Protein AF-A0A7S1MLH1-F1 (afdb_monomer_lite)

Foldseek 3Di:
DDDPLADQLQDAPCPVHPPQDQDPQQDDLDVQKGWLDDAPAAEEEEFELFAHDDLVLNVVNVLLPRYGYMYRGCDPVLLPDPALLSNLVVSLVVVVVSQQVPFDADPVGTDGGAAEYEAEDLRLSSSFSNLVVCVVVVHAYEYEYECPDCDPVHQAPPPPPPPDDDPPRPHDLQQCPQCAFLLVLLLSSCVSQVNVVVSVVVSVVSSVPSYDDSVVSLVCSCVVGVVSSVDDSVSSSVRSNRRRVSGVSSCVNSNPDDDPDGNPHHYYYDYDPDDDPCSSVVSDDD

Radius of gyration: 19.21 Å; chains: 1; bounding box: 52×43×51 Å

Sequence (286 aa):
PGLIAGISPFYPPGSLGDQVRIPDYLSQASPGVAILRRGSGPHVYLVHGLPGVDVTQAIIAPLLAPCHVCALIYDEDAWRCNSIPQLARLLCERLLQEARQAGTESEDGLVLPQLAITGCSFGCVIAHEMALQLEQAGLDSKLVLFSLDASWPPLAPWSSNSPEVPVGVPDRPKGCEWLGGDVETALLAARASGATEWAQREVERGASQESLDADDVLMRVFWEHARHFGVSFRNFNDFVKKAGRCSDRLRTLVGSYTPKGTFSGRTEFVMTKGAWADVPSLFRSD

InterPro domains:
  IPR029058 Alpha/Beta hydrolase fold [G3DSA:3.40.50.1820] (33-280)
  IPR029058 Alpha/Beta hydrolase fold [SSF53474] (30-228)

Secondary structure (DSSP, 8-state):
----TTB-S---TTSSTTT----TT--EEETTEEEEE--SS-EEEEE-SSSSB-HHHHHHHHHTTTSEEEEE---HHHHH--SHHHHHHHHHHHHHHHHHHHSEEETTEEEPPPEEEEEETHHHHHHHHHHHHHHHTT--EEEEEEE-SS-SSPS--S-TT-S---TTPPPPPTT-TT-SHHHHHHHHHHHHTT-HHHHHHHHHHHHHSS---HHHHHHHHHHHTGGGGT--HHHHHHHHHHHHHHHHHHHHHHHT---SS---S-EEEEE-SSSSTTGGGTT---

Structure (mmCIF, N/CA/C/O backbone):
data_AF-A0A7S1MLH1-F1
#
_entry.id   AF-A0A7S1MLH1-F1
#
loop_
_atom_site.group_PDB
_atom_site.id
_atom_site.type_symbol
_atom_site.label_atom_id
_atom_site.label_alt_id
_atom_site.label_comp_id
_atom_site.label_asym_id
_atom_site.label_entity_id
_atom_site.label_seq_id
_atom_site.pdbx_PDB_ins_code
_atom_site.Cartn_x
_atom_site.Cartn_y
_atom_site.Cartn_z
_atom_site.occupancy
_atom_site.B_iso_or_equiv
_atom_site.auth_seq_id
_atom_site.auth_comp_id
_atom_site.auth_asym_id
_atom_site.auth_atom_id
_atom_site.pdbx_PDB_model_num
ATOM 1 N N . PRO A 1 1 ? -21.779 -1.744 -17.465 1.00 25.42 1 PRO A N 1
ATOM 2 C CA . PRO A 1 1 ? -21.025 -2.797 -16.746 1.00 25.42 1 PRO A CA 1
ATOM 3 C C . PRO A 1 1 ? -19.521 -2.480 -16.784 1.00 25.42 1 PRO A C 1
ATOM 5 O O . PRO A 1 1 ? -18.807 -2.927 -17.675 1.00 25.42 1 PRO A O 1
ATOM 8 N N . GLY A 1 2 ? -19.081 -1.587 -15.893 1.00 25.89 2 GLY A N 1
ATOM 9 C CA . GLY A 1 2 ? -17.678 -1.188 -15.793 1.00 25.89 2 GLY A CA 1
ATOM 10 C C . GLY A 1 2 ? -16.898 -2.232 -15.005 1.00 25.89 2 GLY A C 1
ATOM 11 O O . GLY A 1 2 ? -17.327 -2.605 -13.916 1.00 25.89 2 GLY A O 1
ATOM 12 N N . LEU A 1 3 ? -15.779 -2.709 -15.554 1.00 26.52 3 LEU A N 1
ATOM 13 C CA . LEU A 1 3 ? -14.782 -3.424 -14.762 1.00 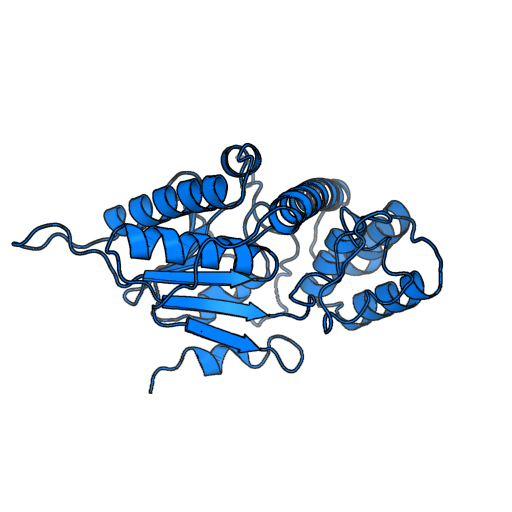26.52 3 LEU A CA 1
ATOM 14 C C . LEU A 1 3 ? -14.421 -2.555 -13.553 1.00 26.52 3 L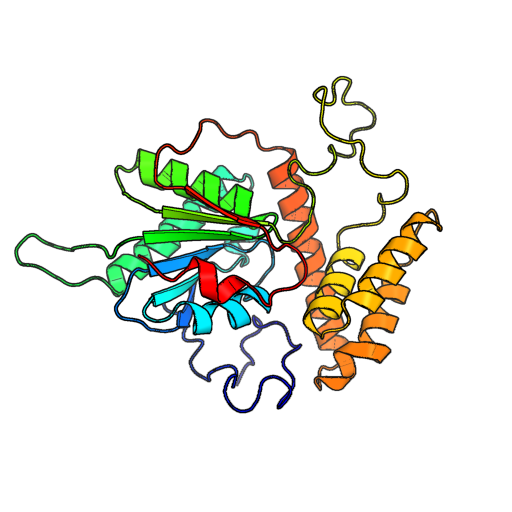EU A C 1
ATOM 16 O O . LEU A 1 3 ? -14.181 -1.356 -13.711 1.00 26.52 3 LEU A O 1
ATOM 20 N N . ILE A 1 4 ? -14.362 -3.157 -12.365 1.00 34.69 4 ILE A N 1
ATOM 21 C CA . ILE A 1 4 ? -13.747 -2.533 -11.193 1.00 34.69 4 ILE A CA 1
ATOM 22 C C . ILE A 1 4 ? -12.285 -2.264 -11.570 1.00 34.69 4 ILE A C 1
ATOM 24 O O . ILE A 1 4 ? -11.442 -3.159 -11.560 1.00 34.69 4 ILE A O 1
ATOM 28 N N . ALA A 1 5 ? -12.002 -1.027 -11.976 1.00 35.41 5 ALA A N 1
ATOM 29 C CA . ALA A 1 5 ? -10.672 -0.528 -12.284 1.00 35.41 5 ALA A CA 1
ATOM 30 C C . ALA A 1 5 ? -9.877 -0.407 -10.975 1.00 35.41 5 ALA A C 1
ATOM 32 O O . ALA A 1 5 ? -9.748 0.677 -10.412 1.00 35.41 5 ALA A O 1
ATOM 33 N N . GLY A 1 6 ? -9.419 -1.533 -10.432 1.00 42.41 6 GLY A N 1
ATOM 34 C CA . GLY A 1 6 ? -8.754 -1.541 -9.127 1.00 42.41 6 GLY A CA 1
ATOM 35 C C . GLY A 1 6 ? -8.055 -2.837 -8.734 1.00 42.41 6 GLY A C 1
ATOM 36 O O . GLY A 1 6 ? -7.505 -2.891 -7.639 1.00 42.41 6 GLY A O 1
ATOM 37 N N . ILE A 1 7 ? -8.054 -3.859 -9.593 1.00 45.38 7 ILE A N 1
ATOM 38 C CA . ILE A 1 7 ? -7.338 -5.115 -9.345 1.00 45.38 7 ILE A CA 1
ATOM 39 C C . ILE A 1 7 ? -6.199 -5.225 -10.347 1.00 45.38 7 ILE A C 1
ATOM 41 O O . ILE A 1 7 ? -6.392 -4.993 -11.543 1.00 45.38 7 ILE A O 1
ATOM 45 N N . SER A 1 8 ? -5.024 -5.590 -9.849 1.00 49.38 8 SER A N 1
ATOM 46 C CA . SER A 1 8 ? -3.878 -5.934 -10.678 1.00 49.38 8 SER A CA 1
ATOM 47 C C . SER A 1 8 ? -4.254 -7.034 -11.690 1.00 49.38 8 SER A C 1
ATOM 49 O O . SER A 1 8 ? -4.805 -8.062 -11.291 1.00 49.38 8 SER A O 1
ATOM 51 N N . PRO A 1 9 ? -4.000 -6.856 -12.998 1.00 47.47 9 PRO A N 1
ATOM 52 C CA . PRO A 1 9 ? -4.555 -7.724 -14.035 1.00 47.47 9 PRO A CA 1
ATOM 53 C C . PRO A 1 9 ? -3.834 -9.086 -14.181 1.00 47.47 9 PRO A C 1
ATOM 55 O O . PRO A 1 9 ? -4.159 -9.852 -15.082 1.00 47.47 9 PRO A O 1
ATOM 58 N N . PHE A 1 10 ? -2.871 -9.419 -13.312 1.00 45.97 10 PHE A N 1
ATOM 59 C CA . PHE A 1 10 ? -1.972 -10.582 -13.453 1.00 45.97 10 PHE A CA 1
ATOM 60 C C . PHE A 1 10 ? -2.452 -11.872 -12.774 1.00 45.97 10 PHE A C 1
ATOM 62 O O . PHE A 1 10 ? -1.632 -12.650 -12.295 1.00 45.97 10 PHE A O 1
ATOM 69 N N . TYR A 1 11 ? -3.757 -12.140 -12.721 1.00 48.56 11 TYR A N 1
ATOM 70 C CA . TYR A 1 11 ? -4.239 -13.437 -12.232 1.00 48.56 11 TYR A CA 1
ATOM 71 C C . TYR A 1 11 ? -4.474 -14.407 -13.393 1.00 48.56 11 TYR A C 1
ATOM 73 O O . TYR A 1 11 ? -5.361 -14.166 -14.214 1.00 48.56 11 TYR A O 1
ATOM 81 N N . PRO A 1 12 ? -3.713 -15.513 -13.483 1.00 39.59 12 PRO A N 1
ATOM 82 C CA . PRO A 1 12 ? -3.950 -16.525 -14.488 1.00 39.59 12 PRO A CA 1
ATOM 83 C C . PRO A 1 12 ? -5.051 -17.454 -13.966 1.00 39.59 12 PRO A C 1
ATOM 85 O O . PRO A 1 12 ? -5.039 -17.837 -12.791 1.00 39.59 12 PRO A O 1
ATOM 88 N N . PRO A 1 13 ? -5.981 -17.902 -14.813 1.00 35.78 13 PRO A N 1
ATOM 89 C CA . PRO A 1 13 ? -6.783 -19.063 -14.479 1.00 35.78 13 PRO A CA 1
ATOM 90 C C . PRO A 1 13 ? -5.865 -20.303 -14.485 1.00 35.78 13 PRO A C 1
ATOM 92 O O . PRO A 1 13 ? -5.560 -20.832 -15.549 1.00 35.78 13 PRO A O 1
ATOM 95 N N . GLY A 1 14 ? -5.396 -20.757 -13.312 1.00 34.22 14 GLY A N 1
ATOM 96 C CA . GLY A 1 14 ? -4.956 -22.153 -13.138 1.00 34.22 14 GLY A CA 1
ATOM 97 C C . GLY A 1 14 ? -3.595 -22.474 -12.496 1.00 34.22 14 GLY A C 1
ATOM 98 O O . GLY A 1 14 ? -3.292 -23.659 -12.404 1.00 34.22 14 GLY A O 1
ATOM 99 N N . SER A 1 15 ? -2.767 -21.524 -12.033 1.00 35.62 15 SER A N 1
ATOM 100 C CA . SER A 1 15 ? -1.427 -21.860 -11.475 1.00 35.62 15 SER A CA 1
ATOM 101 C C . SER A 1 15 ? -1.338 -21.974 -9.941 1.00 35.62 15 SER A C 1
ATOM 103 O O . SER A 1 15 ? -0.333 -22.450 -9.420 1.00 35.62 15 SER A O 1
ATOM 105 N N . LEU A 1 16 ? -2.403 -21.630 -9.215 1.00 36.78 16 LEU A N 1
ATOM 106 C CA . LEU A 1 16 ? -2.633 -21.983 -7.808 1.00 36.78 16 LEU A CA 1
ATOM 107 C C . LEU A 1 16 ? -3.915 -22.818 -7.795 1.00 36.78 16 LEU A C 1
ATOM 109 O O . LEU A 1 16 ? -5.003 -22.257 -7.910 1.00 36.78 16 LEU A O 1
ATOM 113 N N . GLY A 1 17 ? -3.768 -24.148 -7.800 1.00 33.50 17 GLY A N 1
ATOM 114 C CA . GLY A 1 17 ? -4.815 -25.107 -8.175 1.00 33.50 17 GLY A CA 1
ATOM 115 C C . GLY A 1 17 ? -6.209 -24.744 -7.668 1.00 33.50 17 GLY A C 1
ATOM 116 O O . GLY A 1 17 ? -6.396 -24.686 -6.463 1.00 33.50 17 GLY A O 1
ATOM 117 N N . ASP A 1 18 ? -7.141 -24.477 -8.589 1.00 36.28 18 ASP A N 1
ATOM 118 C CA . ASP A 1 18 ? -8.602 -24.305 -8.445 1.00 36.28 18 ASP A CA 1
ATOM 119 C C . ASP A 1 18 ? -9.180 -23.499 -7.252 1.00 36.28 18 ASP A C 1
ATOM 121 O O . ASP A 1 18 ? -10.397 -23.330 -7.171 1.00 36.28 18 ASP A O 1
ATOM 125 N N . GLN A 1 19 ? -8.366 -22.941 -6.351 1.00 37.44 19 GLN A N 1
ATOM 126 C CA . GLN A 1 19 ? -8.810 -22.358 -5.080 1.00 37.44 19 GLN A CA 1
ATOM 127 C C . GLN A 1 19 ? -8.720 -20.834 -5.021 1.00 37.44 19 GLN A C 1
ATOM 129 O O . GLN A 1 19 ? -9.379 -20.233 -4.175 1.00 37.44 19 GLN A O 1
ATOM 134 N N . VAL A 1 20 ? -7.985 -20.183 -5.927 1.00 39.66 20 VAL A N 1
ATOM 135 C CA . VAL A 1 20 ? -7.942 -18.714 -5.995 1.00 39.66 20 VAL A CA 1
ATOM 136 C C . VAL A 1 20 ? -8.663 -18.241 -7.251 1.00 39.66 20 VAL A C 1
ATOM 138 O O . VAL A 1 20 ? -8.075 -17.679 -8.172 1.00 39.66 20 VAL A O 1
ATOM 141 N N . ARG A 1 21 ? -9.982 -18.460 -7.308 1.00 40.88 21 ARG A N 1
ATOM 142 C CA . ARG A 1 21 ? -10.813 -17.532 -8.084 1.00 40.88 21 ARG A CA 1
ATOM 143 C C . ARG A 1 21 ? -10.655 -16.179 -7.404 1.00 40.88 21 ARG A C 1
ATOM 145 O O . ARG A 1 21 ? -10.910 -16.118 -6.203 1.00 40.88 21 ARG A O 1
ATOM 152 N N . ILE A 1 22 ? -10.249 -15.125 -8.130 1.00 42.12 22 ILE A N 1
ATOM 153 C CA . ILE A 1 22 ? -10.484 -13.759 -7.641 1.00 42.12 22 ILE A CA 1
ATOM 154 C C . ILE A 1 22 ? -11.978 -13.724 -7.348 1.00 42.12 22 ILE A C 1
ATOM 156 O O . ILE A 1 22 ? -12.771 -13.912 -8.274 1.00 42.12 22 ILE A O 1
ATOM 160 N N . PRO A 1 23 ? -12.377 -13.608 -6.085 1.00 42.66 23 PRO A N 1
ATOM 161 C CA . PRO A 1 23 ? -13.761 -13.835 -5.771 1.00 42.66 23 PRO A CA 1
ATOM 162 C C . PRO A 1 23 ? -14.595 -12.693 -6.342 1.00 42.66 23 PRO A C 1
ATOM 164 O O . PRO A 1 23 ? -14.210 -11.530 -6.217 1.00 42.66 23 PRO A O 1
ATOM 167 N N . ASP A 1 24 ? -15.773 -13.004 -6.887 1.00 40.75 24 ASP A N 1
ATOM 168 C CA . ASP A 1 24 ? -16.768 -12.017 -7.347 1.00 40.75 24 ASP A CA 1
ATOM 169 C C . ASP A 1 24 ? -17.221 -11.041 -6.232 1.00 40.75 24 ASP A C 1
ATOM 171 O O . ASP A 1 24 ? -18.046 -10.158 -6.454 1.00 40.75 24 ASP A O 1
ATOM 175 N N . TYR A 1 25 ? -16.686 -11.185 -5.014 1.00 44.53 25 TYR A N 1
ATOM 176 C CA . TYR A 1 25 ? -17.040 -10.435 -3.823 1.00 44.53 25 TYR A CA 1
ATOM 177 C C . TYR A 1 25 ? -16.130 -9.249 -3.495 1.00 44.53 25 TYR A C 1
ATOM 179 O O . TYR A 1 25 ? -16.165 -8.838 -2.339 1.00 44.53 25 TYR A O 1
ATOM 187 N N . LEU A 1 26 ? -15.379 -8.633 -4.427 1.00 50.38 26 LEU A N 1
ATOM 188 C CA . LEU A 1 26 ? -14.849 -7.275 -4.173 1.00 50.38 26 LEU A CA 1
ATOM 189 C C . LEU A 1 26 ? -16.007 -6.263 -4.035 1.00 50.38 26 LEU A C 1
ATOM 191 O O . LEU A 1 26 ? -16.234 -5.390 -4.868 1.00 50.38 26 LEU A O 1
ATOM 195 N N . SER A 1 27 ? -16.767 -6.407 -2.959 1.00 55.00 27 SER A N 1
ATOM 196 C CA . SER A 1 27 ? -17.758 -5.500 -2.453 1.00 55.00 27 SER A CA 1
ATOM 197 C C . SER A 1 27 ? -16.981 -4.422 -1.725 1.00 55.00 27 SER A C 1
ATOM 199 O O . SER A 1 27 ? -16.268 -4.710 -0.757 1.00 55.00 27 SER A O 1
ATOM 201 N N . GLN A 1 28 ? -17.108 -3.188 -2.193 1.00 58.62 28 GLN A N 1
ATOM 202 C CA . GLN A 1 28 ? -16.708 -2.043 -1.393 1.00 58.62 28 GLN A CA 1
ATOM 203 C C . GLN A 1 28 ? -17.588 -2.022 -0.141 1.00 58.62 28 GLN A C 1
ATOM 205 O O . GLN A 1 28 ? -18.814 -1.998 -0.253 1.00 58.62 28 GLN A O 1
ATOM 210 N N . ALA A 1 29 ? -16.966 -2.086 1.035 1.00 64.94 29 ALA A N 1
ATOM 211 C CA . ALA A 1 29 ? -17.671 -1.894 2.303 1.00 64.94 29 ALA A CA 1
ATOM 212 C C . ALA A 1 29 ? -17.943 -0.403 2.527 1.00 64.94 29 ALA A C 1
ATOM 214 O O . ALA A 1 29 ? -19.058 0.015 2.830 1.00 64.94 29 ALA A O 1
ATOM 215 N N . SER A 1 30 ? -16.906 0.397 2.285 1.00 82.12 30 SER A N 1
ATOM 216 C CA . SER A 1 30 ? -16.880 1.847 2.409 1.00 82.12 30 SER A CA 1
ATOM 217 C C . SER A 1 30 ? -15.927 2.441 1.359 1.00 82.12 30 SER A C 1
ATOM 219 O O . SER A 1 30 ? -15.089 1.720 0.798 1.00 82.12 30 SER A O 1
ATOM 221 N N . PRO A 1 31 ? -16.044 3.744 1.039 1.00 88.50 31 PRO A N 1
ATOM 222 C CA . PRO A 1 31 ? -15.111 4.413 0.138 1.00 88.50 31 PRO A CA 1
ATOM 223 C C . PRO A 1 31 ? -13.656 4.206 0.579 1.00 88.50 31 PRO A C 1
ATOM 225 O O . PRO A 1 31 ? -13.288 4.503 1.714 1.00 88.50 31 PRO A O 1
ATOM 228 N N . GLY A 1 32 ? -12.829 3.682 -0.325 1.00 91.94 32 GLY A N 1
ATOM 229 C CA . GLY A 1 32 ? -11.414 3.429 -0.059 1.00 91.94 32 GLY A CA 1
ATOM 230 C C . GLY A 1 32 ? -11.105 2.152 0.735 1.00 91.94 32 GLY A C 1
ATOM 231 O O . GLY A 1 32 ? -9.955 1.981 1.136 1.00 91.94 32 GLY A O 1
ATOM 232 N N . VAL A 1 33 ? -12.075 1.251 0.947 1.00 93.81 33 VAL A N 1
ATOM 233 C CA . VAL A 1 33 ? -11.854 -0.062 1.585 1.00 93.81 33 VAL A CA 1
ATOM 234 C C . VAL A 1 33 ? -12.397 -1.196 0.716 1.00 93.81 33 VAL A C 1
ATOM 236 O O . VAL A 1 33 ? -13.562 -1.193 0.313 1.00 93.81 33 VAL A O 1
ATOM 239 N N . ALA A 1 34 ? -11.558 -2.197 0.453 1.00 92.38 34 ALA A N 1
ATOM 240 C CA . ALA A 1 34 ? -11.949 -3.424 -0.237 1.00 92.38 34 ALA A CA 1
ATOM 241 C C . ALA A 1 34 ? -11.903 -4.619 0.720 1.00 92.38 34 ALA A C 1
ATOM 243 O O . ALA A 1 34 ? -10.850 -4.913 1.282 1.00 92.38 34 ALA A O 1
ATOM 244 N N . ILE A 1 35 ? -13.016 -5.342 0.872 1.00 93.06 35 ILE A N 1
ATOM 245 C CA . ILE A 1 35 ? -13.031 -6.596 1.637 1.00 93.06 35 ILE A CA 1
ATOM 246 C C . ILE A 1 35 ? -12.438 -7.706 0.766 1.00 93.06 35 ILE A C 1
ATOM 248 O O . ILE A 1 35 ? -12.983 -8.042 -0.284 1.00 93.06 35 ILE A O 1
ATOM 252 N N . LEU A 1 36 ? -11.338 -8.300 1.227 1.00 91.94 36 LEU A N 1
ATOM 253 C CA . LEU A 1 36 ? -10.651 -9.409 0.557 1.00 91.94 36 LEU A CA 1
ATOM 254 C C . LEU A 1 36 ? -11.047 -10.774 1.123 1.00 91.94 36 LEU A C 1
ATOM 256 O O . LEU A 1 36 ? -10.965 -11.793 0.433 1.00 91.94 36 LEU A O 1
ATOM 260 N N . ARG A 1 37 ? -11.475 -10.811 2.386 1.00 93.00 37 ARG A N 1
ATOM 261 C CA . ARG A 1 37 ? -11.974 -12.019 3.041 1.00 93.00 37 ARG A CA 1
ATOM 262 C C . ARG A 1 37 ? -12.895 -11.639 4.190 1.00 93.00 37 ARG A C 1
ATOM 264 O O . ARG A 1 37 ? -12.495 -10.905 5.085 1.00 93.00 37 ARG A O 1
ATOM 271 N N . ARG A 1 38 ? -14.101 -12.204 4.215 1.00 93.62 38 ARG A N 1
ATOM 272 C CA . ARG A 1 38 ? -14.958 -12.142 5.405 1.00 93.62 38 ARG A CA 1
ATOM 273 C C . ARG A 1 38 ? -14.542 -13.236 6.381 1.00 93.62 38 ARG A C 1
ATOM 275 O O . ARG A 1 38 ? -14.349 -14.386 5.989 1.00 93.62 38 ARG A O 1
ATOM 282 N N . GLY A 1 39 ? -14.406 -12.869 7.645 1.00 93.56 39 GLY A N 1
ATOM 283 C CA . GLY A 1 39 ? -14.010 -13.765 8.721 1.00 93.56 39 GLY A CA 1
ATOM 284 C C . GLY A 1 39 ? -14.640 -13.351 10.042 1.00 93.56 39 GLY A C 1
ATOM 285 O O . GLY A 1 39 ? -15.172 -12.250 10.146 1.00 93.56 39 GLY A O 1
ATOM 286 N N . SER A 1 40 ? -14.593 -14.249 11.023 1.00 93.38 40 SER A N 1
ATOM 287 C CA . SER A 1 40 ? -15.086 -14.020 12.388 1.00 93.38 40 SER A CA 1
ATOM 288 C C . SER A 1 40 ? -13.964 -13.715 13.386 1.00 93.38 40 SER A C 1
ATOM 290 O O . SER A 1 40 ? -14.233 -13.536 14.569 1.00 93.38 40 SER A O 1
ATOM 292 N N . GLY A 1 41 ? -12.706 -13.751 12.936 1.00 93.88 41 GLY A N 1
ATOM 293 C CA . GLY A 1 41 ? -11.540 -13.425 13.753 1.00 93.88 41 GLY A CA 1
ATOM 294 C C . GLY A 1 41 ? -11.232 -11.922 13.795 1.00 93.88 41 GLY A C 1
ATOM 295 O O . GLY A 1 41 ? -12.070 -11.106 13.410 1.00 93.88 41 GLY A O 1
ATOM 296 N N . PRO A 1 42 ? -10.007 -11.553 14.210 1.00 95.31 42 PRO A N 1
ATOM 297 C CA . PRO A 1 42 ? -9.530 -10.172 14.179 1.00 95.31 42 PRO A CA 1
ATOM 298 C C . PRO A 1 42 ? -9.668 -9.523 12.798 1.00 95.31 42 PRO A C 1
ATOM 300 O O . PRO A 1 42 ? -9.633 -10.204 11.767 1.00 95.31 42 PRO A O 1
ATOM 303 N N . HIS A 1 43 ? -9.781 -8.198 12.783 1.00 96.69 43 HIS A N 1
ATOM 304 C CA . HIS A 1 43 ? -9.818 -7.400 11.564 1.00 96.69 43 HIS A CA 1
ATOM 305 C C . HIS A 1 43 ? -8.402 -7.000 11.155 1.00 96.69 43 HIS A C 1
ATOM 307 O O . HIS A 1 43 ? -7.722 -6.264 11.868 1.00 96.69 43 HIS A O 1
ATOM 313 N N . VAL A 1 44 ? -7.967 -7.474 9.992 1.00 96.75 44 VAL A N 1
ATOM 314 C CA . VAL A 1 44 ? -6.652 -7.215 9.414 1.00 96.75 44 VAL A CA 1
ATOM 315 C C . VAL A 1 44 ? -6.793 -6.234 8.257 1.00 96.75 44 VAL A C 1
ATOM 317 O O . VAL A 1 44 ? -7.432 -6.535 7.250 1.00 96.75 44 VAL A O 1
ATOM 320 N N . TYR A 1 45 ? -6.149 -5.078 8.380 1.00 96.75 45 TYR A N 1
ATOM 321 C CA . TYR A 1 45 ? -6.147 -4.027 7.369 1.00 96.75 45 TYR A CA 1
ATOM 322 C C . TYR A 1 45 ? -4.794 -3.975 6.677 1.00 96.75 45 TYR A C 1
ATOM 324 O O . TYR A 1 45 ? -3.782 -3.602 7.270 1.00 96.75 45 TYR A O 1
ATOM 332 N N . LEU A 1 46 ? -4.782 -4.354 5.405 1.00 94.88 46 LEU A N 1
ATOM 333 C CA . LEU A 1 46 ? -3.612 -4.345 4.549 1.00 94.88 46 LEU A CA 1
ATOM 334 C C . LEU A 1 46 ? -3.437 -2.945 3.952 1.00 94.88 46 LEU A C 1
ATOM 336 O O . LEU A 1 46 ? -4.232 -2.494 3.125 1.00 94.88 46 LEU A O 1
ATOM 340 N N . VAL A 1 47 ? -2.370 -2.276 4.363 1.00 93.62 47 VAL A N 1
ATOM 341 C CA . VAL A 1 47 ? -1.924 -0.977 3.873 1.00 93.62 47 VAL A CA 1
ATOM 342 C C . VAL A 1 47 ? -0.865 -1.211 2.813 1.00 93.62 47 VAL A C 1
ATOM 344 O O . VAL A 1 47 ? 0.208 -1.764 3.080 1.00 93.62 47 VAL A O 1
ATOM 347 N N . HIS A 1 48 ? -1.166 -0.770 1.601 1.00 84.44 48 HIS A N 1
ATOM 348 C CA . HIS A 1 48 ? -0.231 -0.836 0.496 1.00 84.44 48 HIS A CA 1
ATOM 349 C C . HIS A 1 48 ? 0.044 0.553 -0.077 1.00 84.44 48 HIS A C 1
ATOM 351 O O . HIS A 1 48 ? -0.740 1.485 0.096 1.00 84.44 48 HIS A O 1
ATOM 357 N N . GLY A 1 49 ? 1.199 0.687 -0.728 1.00 72.56 49 GLY A N 1
ATOM 358 C CA . GLY A 1 49 ? 1.651 1.934 -1.334 1.00 72.56 49 GLY A CA 1
ATOM 359 C C .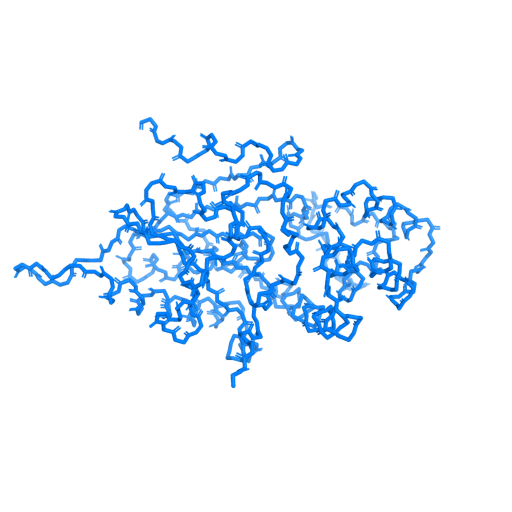 GLY A 1 49 ? 1.293 2.099 -2.818 1.00 72.56 49 GLY A C 1
ATOM 360 O O . GLY A 1 49 ? 1.786 3.003 -3.480 1.00 72.56 49 GLY A O 1
ATOM 361 N N . LEU A 1 50 ? 0.476 1.221 -3.387 1.00 78.38 50 LEU A N 1
ATOM 362 C CA . LEU A 1 50 ? 0.092 1.281 -4.799 1.00 78.38 50 LEU A CA 1
ATOM 363 C C . LEU A 1 50 ? -1.431 1.377 -4.923 1.00 78.38 50 LEU A C 1
ATOM 365 O O . LEU A 1 50 ? -2.155 0.993 -4.001 1.00 78.38 50 LEU A O 1
ATOM 369 N N . PRO A 1 51 ? -1.936 1.921 -6.042 1.00 74.44 51 PRO A N 1
ATOM 370 C CA . PRO A 1 51 ? -3.362 2.068 -6.261 1.00 74.44 51 PRO A CA 1
ATOM 371 C C . PRO A 1 51 ? -4.028 0.701 -6.408 1.00 74.44 51 PRO A C 1
ATOM 373 O O . PRO A 1 51 ? -3.560 -0.155 -7.158 1.00 74.44 51 PRO A O 1
ATOM 376 N N . GLY A 1 52 ? -5.183 0.548 -5.763 1.00 77.62 52 GLY A N 1
ATOM 377 C CA . GLY A 1 52 ? -5.977 -0.677 -5.826 1.00 77.62 52 GLY A CA 1
ATOM 378 C C . GLY A 1 52 ? -5.504 -1.767 -4.864 1.00 77.62 52 GLY A C 1
ATOM 379 O O . GLY A 1 52 ? -4.914 -1.478 -3.825 1.00 77.62 52 GLY A O 1
ATOM 380 N N . VAL A 1 53 ? -5.831 -3.014 -5.206 1.00 74.44 53 VAL A N 1
ATOM 381 C CA . VAL A 1 53 ? -5.415 -4.212 -4.467 1.00 74.44 53 VAL A CA 1
ATOM 382 C C . VAL A 1 53 ? -4.201 -4.831 -5.158 1.00 74.44 53 VAL A C 1
ATOM 384 O O . VAL A 1 53 ? -4.258 -5.185 -6.341 1.00 74.44 53 VAL A O 1
ATOM 387 N N . ASP A 1 54 ? -3.112 -4.970 -4.407 1.00 77.19 54 ASP A N 1
ATOM 388 C CA . ASP A 1 54 ? -1.882 -5.639 -4.842 1.00 77.19 54 ASP A CA 1
ATOM 389 C C . ASP A 1 54 ? -2.070 -7.171 -4.866 1.00 77.19 54 ASP A C 1
ATOM 391 O O . ASP A 1 54 ? -2.806 -7.750 -4.064 1.00 77.19 54 ASP A O 1
ATOM 395 N N . VAL A 1 55 ? -1.371 -7.842 -5.782 1.00 68.56 55 VAL A N 1
ATOM 396 C CA . VAL A 1 55 ? -1.265 -9.305 -5.863 1.00 68.56 55 VAL A CA 1
ATOM 397 C C . VAL A 1 55 ? -0.840 -9.904 -4.525 1.00 68.56 55 VAL A C 1
ATOM 399 O O . VAL A 1 55 ? -1.440 -10.886 -4.092 1.00 68.56 55 VAL A O 1
ATOM 402 N N . THR A 1 56 ? 0.104 -9.272 -3.828 1.00 73.88 56 THR A N 1
ATOM 403 C CA . THR A 1 56 ? 0.486 -9.630 -2.455 1.00 73.88 56 THR A CA 1
ATOM 404 C C . THR A 1 56 ? -0.726 -9.753 -1.537 1.00 73.88 56 THR A C 1
ATOM 406 O O . THR A 1 56 ? -0.897 -10.750 -0.841 1.00 73.88 56 THR A O 1
ATOM 409 N N . GLN A 1 57 ? -1.592 -8.740 -1.537 1.00 82.56 57 GLN A N 1
ATOM 410 C CA . GLN A 1 57 ? -2.747 -8.683 -0.649 1.00 82.56 57 GLN A CA 1
ATOM 411 C C . GLN A 1 57 ? -3.762 -9.768 -1.005 1.00 82.56 57 GLN A C 1
ATOM 413 O O . GLN A 1 57 ? -4.312 -10.416 -0.116 1.00 82.56 57 GLN A O 1
ATOM 418 N N . ALA A 1 58 ? -3.967 -10.004 -2.301 1.00 78.50 58 ALA A N 1
ATOM 419 C CA . ALA A 1 58 ? -4.844 -11.060 -2.789 1.00 78.50 58 ALA A CA 1
ATOM 420 C C . ALA A 1 58 ? -4.325 -12.473 -2.446 1.00 78.50 58 ALA A C 1
ATOM 422 O O . ALA A 1 58 ? -5.133 -13.352 -2.160 1.00 78.50 58 ALA A O 1
ATOM 423 N N . ILE A 1 59 ? -3.002 -12.681 -2.407 1.00 78.38 59 ILE A N 1
ATOM 424 C CA . ILE A 1 59 ? -2.383 -13.951 -1.986 1.00 78.38 59 ILE A CA 1
ATOM 425 C C . ILE A 1 59 ? -2.459 -14.132 -0.467 1.00 78.38 59 ILE A C 1
ATOM 427 O O . ILE A 1 59 ? -2.775 -15.220 0.011 1.00 78.38 59 ILE A O 1
ATOM 431 N N . ILE A 1 60 ? -2.167 -13.082 0.306 1.00 82.56 60 ILE A N 1
ATOM 432 C CA . ILE A 1 60 ? -2.135 -13.159 1.771 1.00 82.56 60 ILE A CA 1
ATOM 433 C C . ILE A 1 60 ? -3.544 -13.332 2.344 1.00 82.56 60 ILE A C 1
ATOM 435 O O . ILE A 1 60 ? -3.725 -14.106 3.281 1.00 82.56 60 ILE A O 1
ATOM 439 N N . ALA A 1 61 ? -4.551 -12.635 1.811 1.00 89.12 61 ALA A N 1
ATOM 440 C CA . ALA A 1 61 ? -5.869 -12.578 2.441 1.00 89.12 61 ALA A CA 1
ATOM 441 C C . ALA A 1 61 ? -6.513 -13.958 2.715 1.00 89.12 61 ALA A C 1
ATOM 443 O O . ALA A 1 61 ? -6.993 -14.155 3.835 1.00 89.12 61 ALA A O 1
ATOM 444 N N . PRO A 1 62 ? -6.495 -14.944 1.792 1.00 86.12 62 PRO A N 1
ATOM 445 C CA . PRO A 1 62 ? -6.984 -16.298 2.067 1.00 86.12 62 PRO A CA 1
ATOM 446 C C . PRO A 1 62 ? -6.217 -17.036 3.174 1.00 86.12 62 PRO A C 1
ATOM 448 O O . PRO A 1 62 ? -6.816 -17.823 3.908 1.00 86.12 62 PRO A O 1
ATOM 451 N N . LEU A 1 63 ? -4.913 -16.772 3.315 1.00 85.50 63 LEU A N 1
ATOM 452 C CA . LEU A 1 63 ? -4.025 -17.437 4.277 1.00 85.50 63 LEU A CA 1
ATOM 453 C C . LEU A 1 63 ? -4.249 -16.967 5.719 1.00 85.50 63 LEU A C 1
ATOM 455 O O . LEU A 1 63 ? -3.851 -17.653 6.655 1.00 85.50 63 LEU A O 1
ATOM 459 N N . LEU A 1 64 ? -4.915 -15.827 5.900 1.00 88.81 64 LEU A N 1
ATOM 460 C CA . LEU A 1 64 ? -5.207 -15.237 7.205 1.00 88.81 64 LEU A CA 1
ATOM 461 C C . LEU A 1 64 ? -6.498 -15.772 7.841 1.00 88.81 64 LEU A C 1
ATOM 463 O O . LEU A 1 64 ? -7.063 -15.126 8.716 1.00 88.81 64 LEU A O 1
ATOM 467 N N . ALA A 1 65 ? -7.024 -16.923 7.418 1.00 90.00 65 ALA A N 1
ATOM 468 C CA . ALA A 1 65 ? -8.178 -17.516 8.088 1.00 90.00 65 ALA A CA 1
ATOM 469 C C . ALA A 1 65 ? -7.883 -17.774 9.586 1.00 90.00 65 ALA A C 1
ATOM 471 O O . ALA A 1 65 ? -6.833 -18.333 9.891 1.00 90.00 65 ALA A O 1
ATOM 472 N N . PRO A 1 66 ? -8.792 -17.415 10.522 1.00 94.88 66 PRO A N 1
ATOM 473 C CA . PRO A 1 66 ? -10.184 -17.001 10.319 1.00 94.88 66 PRO A CA 1
ATOM 474 C C . PRO A 1 66 ? -10.439 -15.477 10.253 1.00 94.88 66 PRO A C 1
ATOM 476 O O . PRO A 1 66 ? -11.605 -15.082 10.282 1.00 94.88 66 PRO A O 1
ATOM 479 N N . CYS A 1 67 ? -9.421 -14.625 10.123 1.00 96.12 67 CYS A N 1
ATOM 480 C CA . CYS A 1 67 ? -9.514 -13.157 10.189 1.00 96.12 67 CYS A CA 1
ATOM 481 C C . CYS A 1 67 ? -10.423 -12.507 9.133 1.00 96.12 67 CYS A C 1
ATOM 483 O O . CYS A 1 67 ? -10.514 -12.962 7.990 1.00 96.12 67 CYS A O 1
ATOM 485 N N . HIS A 1 68 ? -11.047 -11.389 9.493 1.00 95.25 68 HIS A N 1
ATOM 486 C CA . HIS A 1 68 ? -11.637 -10.476 8.519 1.00 95.25 68 HIS A CA 1
ATOM 487 C C . HIS A 1 68 ? -10.509 -9.673 7.861 1.00 95.25 68 HIS A C 1
ATOM 489 O O . HIS A 1 68 ? -9.699 -9.091 8.573 1.00 95.25 68 HIS A O 1
ATOM 495 N N . VAL A 1 69 ? -10.404 -9.656 6.531 1.00 95.56 69 VAL A N 1
ATOM 496 C CA . VAL A 1 69 ? -9.272 -9.026 5.831 1.00 95.56 69 VAL A CA 1
ATOM 497 C C . VAL A 1 69 ? -9.760 -7.964 4.860 1.00 95.56 69 VAL A C 1
ATOM 499 O O . VAL A 1 69 ? -10.504 -8.261 3.920 1.00 95.56 69 VAL A O 1
ATOM 502 N N . CYS A 1 70 ? -9.263 -6.747 5.054 1.00 95.44 70 CYS A N 1
ATOM 503 C CA . CYS A 1 70 ? -9.559 -5.565 4.259 1.00 95.44 70 CYS A CA 1
ATOM 504 C C . CYS A 1 70 ? -8.272 -5.003 3.647 1.00 95.44 70 CYS A C 1
ATOM 506 O O . CYS A 1 70 ? -7.229 -4.993 4.292 1.00 95.44 70 CYS A O 1
ATOM 508 N N . ALA A 1 71 ? -8.335 -4.488 2.423 1.00 94.31 71 ALA A N 1
ATOM 509 C CA . ALA A 1 71 ? -7.302 -3.631 1.852 1.00 94.31 71 ALA A CA 1
ATOM 510 C C . ALA A 1 71 ? -7.737 -2.167 1.937 1.00 94.31 71 ALA A C 1
ATOM 512 O O . ALA A 1 71 ? -8.855 -1.821 1.545 1.00 94.31 71 ALA A O 1
ATOM 513 N N . LEU A 1 72 ? -6.838 -1.311 2.422 1.00 95.12 72 LEU A N 1
ATOM 514 C CA . LEU A 1 72 ? -7.015 0.137 2.401 1.00 95.12 72 LEU A CA 1
ATOM 515 C C . LEU A 1 72 ? -6.464 0.681 1.083 1.00 95.12 72 LEU A C 1
ATOM 517 O O . LEU A 1 72 ? -5.274 0.558 0.794 1.00 95.12 72 LEU A O 1
ATOM 521 N N . ILE A 1 73 ? -7.353 1.242 0.266 1.00 92.19 73 ILE A N 1
ATOM 522 C CA . ILE A 1 73 ? -7.073 1.591 -1.125 1.00 92.19 73 ILE A CA 1
ATOM 523 C C . ILE A 1 73 ? -6.440 2.978 -1.220 1.00 92.19 73 ILE A C 1
ATOM 525 O O . ILE A 1 73 ? -6.982 3.964 -0.713 1.00 92.19 73 ILE A O 1
ATOM 529 N N . TYR A 1 74 ? -5.328 3.060 -1.952 1.00 90.69 74 TYR A N 1
ATOM 530 C CA . TYR A 1 74 ? -4.714 4.322 -2.355 1.00 90.69 74 TYR A CA 1
ATOM 531 C C . TYR A 1 74 ? -5.440 4.903 -3.583 1.00 90.69 74 TYR A C 1
ATOM 533 O O . TYR A 1 74 ? -5.068 4.664 -4.734 1.00 90.69 74 TYR A O 1
ATOM 541 N N . ASP A 1 75 ? -6.548 5.595 -3.330 1.00 91.06 75 ASP A N 1
ATOM 542 C CA . ASP A 1 75 ? -7.400 6.247 -4.330 1.00 91.06 75 ASP A CA 1
ATOM 543 C C . ASP A 1 75 ? -7.085 7.749 -4.492 1.00 91.06 75 ASP A C 1
ATOM 545 O O . ASP A 1 75 ? -6.063 8.242 -4.019 1.00 91.06 75 ASP A O 1
ATOM 549 N N . GLU A 1 76 ? -7.945 8.489 -5.197 1.00 91.00 76 GLU A N 1
ATOM 550 C CA . GLU A 1 76 ? -7.739 9.918 -5.481 1.00 91.00 76 GLU A CA 1
ATOM 551 C C . GLU A 1 76 ? -7.705 10.793 -4.218 1.00 91.00 76 GLU A C 1
ATOM 553 O O . GLU A 1 76 ? -6.993 11.796 -4.183 1.00 91.00 76 GLU A O 1
ATOM 558 N N . ASP A 1 77 ? -8.436 10.427 -3.163 1.00 94.44 77 ASP A N 1
ATOM 559 C CA . ASP A 1 77 ? -8.393 11.174 -1.903 1.00 94.44 77 ASP A CA 1
ATOM 560 C C . ASP A 1 77 ? -7.083 10.907 -1.158 1.00 94.44 77 ASP A C 1
ATOM 562 O O . ASP A 1 77 ? -6.448 11.847 -0.677 1.00 94.44 77 ASP A O 1
ATOM 566 N N . ALA A 1 78 ? -6.619 9.653 -1.147 1.00 94.06 78 ALA A N 1
ATOM 567 C CA . ALA A 1 78 ? -5.303 9.300 -0.619 1.00 94.06 78 ALA A CA 1
ATOM 568 C C . ALA A 1 78 ? -4.162 9.977 -1.402 1.00 94.06 78 ALA A C 1
ATOM 570 O O . ALA A 1 78 ? -3.184 10.438 -0.809 1.00 94.06 78 ALA A O 1
ATOM 571 N N . TRP A 1 79 ? -4.306 10.106 -2.724 1.00 92.75 79 TRP A N 1
ATOM 572 C CA . TRP A 1 79 ? -3.364 10.822 -3.589 1.00 92.75 79 TRP A CA 1
ATOM 573 C C . TRP A 1 79 ? -3.239 12.313 -3.233 1.00 92.75 79 TRP A C 1
ATOM 575 O O . TRP A 1 79 ? -2.147 12.887 -3.302 1.00 92.75 79 TRP A O 1
ATOM 585 N N . ARG A 1 80 ? -4.346 12.950 -2.829 1.00 95.06 80 ARG A N 1
ATOM 586 C CA . ARG A 1 80 ? -4.394 14.373 -2.443 1.00 95.06 80 ARG A CA 1
ATOM 587 C C . ARG A 1 80 ? -3.739 14.665 -1.093 1.00 95.06 80 ARG A C 1
ATOM 589 O O . ARG A 1 80 ? -3.479 15.833 -0.798 1.00 95.06 80 ARG A O 1
ATOM 596 N N . CYS A 1 81 ? -3.468 13.652 -0.271 1.00 96.25 81 CYS A N 1
ATOM 597 C CA . CYS A 1 81 ? -2.755 13.839 0.987 1.00 96.25 81 CYS A CA 1
ATOM 598 C C . CYS A 1 81 ? -1.332 14.359 0.732 1.00 96.25 81 CYS A C 1
ATOM 600 O O . CYS A 1 81 ? -0.604 13.870 -0.135 1.00 96.25 81 CYS A O 1
ATOM 602 N N . ASN A 1 82 ? -0.916 15.353 1.519 1.00 96.38 82 ASN A N 1
ATOM 603 C CA . ASN A 1 82 ? 0.365 16.037 1.327 1.00 96.38 82 ASN A CA 1
ATOM 604 C C . ASN A 1 82 ? 1.454 15.614 2.312 1.00 96.38 82 ASN A C 1
ATOM 606 O O . ASN A 1 82 ? 2.575 16.110 2.235 1.00 96.38 82 ASN A O 1
ATOM 610 N N . SER A 1 83 ? 1.143 14.695 3.224 1.00 96.44 83 SER A N 1
ATOM 611 C CA . SER A 1 83 ? 2.081 14.158 4.205 1.00 96.44 83 SER A CA 1
ATOM 612 C C . SER A 1 83 ? 1.660 12.757 4.651 1.00 96.44 83 SER A C 1
ATOM 614 O O . SER A 1 83 ? 0.484 12.396 4.545 1.00 96.44 83 SER A O 1
ATOM 616 N N . ILE A 1 84 ? 2.608 11.983 5.188 1.00 96.06 84 ILE A N 1
ATOM 617 C CA . ILE A 1 84 ? 2.320 10.668 5.780 1.00 96.06 84 ILE A CA 1
ATOM 618 C C . ILE A 1 84 ? 1.291 10.767 6.923 1.00 96.06 84 ILE A C 1
ATOM 620 O O . ILE A 1 84 ? 0.333 9.999 6.884 1.00 96.06 84 ILE A O 1
ATOM 624 N N . PRO A 1 85 ? 1.356 11.742 7.858 1.00 97.81 85 PRO A N 1
ATOM 625 C CA . PRO A 1 85 ? 0.318 11.901 8.879 1.00 97.81 85 PRO A CA 1
ATOM 626 C C . PRO A 1 85 ? -1.088 12.167 8.331 1.00 97.81 85 PRO A C 1
ATOM 628 O O . PRO A 1 85 ? -2.059 11.648 8.880 1.00 97.81 85 PRO A O 1
ATOM 631 N N . GLN A 1 86 ? -1.225 12.963 7.261 1.00 97.88 86 GLN A N 1
ATOM 632 C CA . GLN A 1 86 ? -2.531 13.204 6.630 1.00 97.88 86 GLN A CA 1
ATOM 633 C C . GLN A 1 86 ? -3.080 11.939 5.971 1.00 97.88 86 GLN A C 1
ATOM 635 O O . GLN A 1 86 ? -4.260 11.635 6.126 1.00 97.88 86 GLN A O 1
ATOM 640 N N . LEU A 1 87 ? -2.220 11.202 5.264 1.00 97.00 87 LEU A N 1
ATOM 641 C CA . LEU A 1 87 ? -2.589 9.944 4.625 1.00 97.00 87 LEU A CA 1
ATOM 642 C C . LEU A 1 87 ? -2.999 8.893 5.660 1.00 97.00 87 LEU A C 1
ATOM 644 O O . LEU A 1 87 ? -4.071 8.310 5.549 1.00 97.00 87 LEU A O 1
ATOM 648 N N . ALA A 1 88 ? -2.185 8.691 6.694 1.00 97.38 88 ALA A N 1
ATOM 649 C CA . ALA A 1 88 ? -2.485 7.764 7.777 1.00 97.38 88 ALA A CA 1
ATOM 650 C C . ALA A 1 88 ? -3.802 8.113 8.481 1.00 97.38 88 ALA A C 1
ATOM 652 O O . ALA A 1 88 ? -4.600 7.217 8.732 1.00 97.38 88 ALA A O 1
ATOM 653 N N . ARG A 1 89 ? -4.083 9.403 8.710 1.00 98.19 89 ARG A N 1
ATOM 654 C CA . ARG A 1 89 ? -5.362 9.847 9.281 1.00 98.19 89 ARG A CA 1
ATOM 655 C C . ARG A 1 89 ? -6.550 9.425 8.425 1.00 98.19 89 ARG A C 1
ATOM 657 O O . ARG A 1 89 ? -7.472 8.805 8.945 1.00 98.19 89 ARG A O 1
ATOM 664 N N . LEU A 1 90 ? -6.503 9.717 7.123 1.00 97.56 90 LEU A N 1
ATOM 665 C CA . LEU A 1 90 ? -7.548 9.316 6.177 1.00 97.56 90 LEU A CA 1
ATOM 666 C C . LEU A 1 90 ? -7.771 7.796 6.208 1.00 97.56 90 LEU A C 1
ATOM 668 O O . LEU A 1 90 ? -8.907 7.323 6.213 1.00 97.56 90 LEU A O 1
ATOM 672 N N . LEU A 1 91 ? -6.691 7.015 6.244 1.00 97.31 91 LEU A N 1
ATOM 673 C CA . LEU A 1 91 ? -6.778 5.558 6.284 1.00 97.31 91 LEU A CA 1
ATOM 674 C C . LEU A 1 91 ? -7.301 5.030 7.631 1.00 97.31 91 LEU A C 1
ATOM 676 O O . LEU A 1 91 ? -8.081 4.080 7.633 1.00 97.31 91 LEU A O 1
ATOM 680 N N . CYS A 1 92 ? -6.951 5.659 8.757 1.00 97.81 92 CYS A N 1
ATOM 681 C CA . CYS A 1 92 ? -7.530 5.356 10.069 1.00 97.81 92 CYS A CA 1
ATOM 682 C C . CYS A 1 92 ? -9.037 5.636 10.098 1.00 97.81 92 CYS A C 1
ATOM 684 O O . CYS A 1 92 ? -9.796 4.820 10.610 1.00 97.81 92 CYS A O 1
ATOM 686 N N . GLU A 1 93 ? -9.492 6.748 9.519 1.00 97.12 93 GLU A N 1
ATOM 687 C CA . GLU A 1 93 ? -10.922 7.071 9.424 1.00 97.12 93 GLU A CA 1
ATOM 688 C C . GLU A 1 93 ? -11.691 5.998 8.640 1.00 97.12 93 GLU A C 1
ATOM 690 O O . GLU A 1 93 ? -12.723 5.511 9.106 1.00 97.12 93 GLU A O 1
ATOM 695 N N . ARG A 1 94 ? -11.150 5.565 7.493 1.00 96.56 94 ARG A N 1
ATOM 696 C CA . ARG A 1 94 ? -11.723 4.492 6.661 1.00 96.56 94 ARG A CA 1
ATOM 697 C C . ARG A 1 94 ? -11.765 3.147 7.384 1.00 96.56 94 ARG A C 1
ATOM 699 O O . ARG A 1 94 ? -12.795 2.474 7.363 1.00 96.56 94 ARG A O 1
ATOM 706 N N . LEU A 1 95 ? -10.663 2.784 8.041 1.00 96.50 95 LEU A N 1
ATOM 707 C CA . LEU A 1 95 ? -10.544 1.579 8.861 1.00 96.50 95 LEU A CA 1
ATOM 708 C C . LEU A 1 95 ? -11.599 1.571 9.968 1.00 96.50 95 LEU A C 1
ATOM 710 O O . LEU A 1 95 ? -12.338 0.605 10.105 1.00 96.50 95 LEU A O 1
ATOM 714 N N . LEU A 1 96 ? -11.707 2.657 10.737 1.00 95.69 96 LEU A N 1
ATOM 715 C CA . LEU A 1 96 ? -12.658 2.743 11.845 1.00 95.69 96 LEU A CA 1
ATOM 716 C C . LEU A 1 96 ? -14.105 2.747 11.358 1.00 95.69 96 LEU A C 1
ATOM 718 O O . LEU A 1 96 ? -14.972 2.190 12.026 1.00 95.69 96 LEU A O 1
ATOM 722 N N . GLN A 1 97 ? -14.385 3.355 10.205 1.00 94.50 97 GLN A N 1
ATOM 723 C CA . GLN A 1 97 ? -15.708 3.287 9.598 1.00 94.50 97 GLN A CA 1
ATOM 724 C C . GLN A 1 97 ? -16.093 1.842 9.252 1.00 94.50 97 GLN A C 1
ATOM 726 O O . GLN A 1 97 ? -17.203 1.430 9.581 1.00 94.50 97 GLN A O 1
ATOM 731 N N . GLU A 1 98 ? -15.192 1.075 8.634 1.00 95.12 98 GLU A N 1
ATOM 732 C CA . GLU A 1 98 ? -15.435 -0.339 8.317 1.00 95.12 98 GLU A CA 1
ATOM 733 C C . GLU A 1 98 ? -15.564 -1.183 9.593 1.00 95.12 98 GLU A C 1
ATOM 735 O O . GLU A 1 98 ? -16.565 -1.876 9.768 1.00 95.12 98 GLU A O 1
ATOM 740 N N . ALA A 1 99 ? -14.643 -1.020 10.550 1.00 93.81 99 ALA A N 1
ATOM 741 C CA . ALA A 1 99 ? -14.672 -1.720 11.834 1.00 93.81 99 ALA A CA 1
ATOM 742 C C . ALA A 1 99 ? -15.996 -1.522 12.588 1.00 93.81 99 ALA A C 1
ATOM 744 O O . ALA A 1 99 ? -16.508 -2.456 13.197 1.00 93.81 99 ALA A O 1
ATOM 745 N N . ARG A 1 100 ? -16.569 -0.310 12.548 1.00 92.75 100 ARG A N 1
ATOM 746 C CA . ARG A 1 100 ? -17.867 -0.009 13.173 1.00 92.75 100 ARG A CA 1
ATOM 747 C C . ARG A 1 100 ? -19.031 -0.675 12.451 1.00 92.75 100 ARG A C 1
ATOM 749 O O . ARG A 1 100 ? -19.962 -1.114 13.109 1.00 92.75 100 ARG A O 1
ATOM 756 N N . GLN A 1 101 ? -18.987 -0.740 11.121 1.00 90.31 101 GLN A N 1
ATOM 757 C CA . GLN A 1 101 ? -20.022 -1.404 10.321 1.00 90.31 101 GLN A CA 1
ATOM 758 C C . GLN A 1 101 ? -20.021 -2.923 10.516 1.00 90.31 101 GLN A C 1
ATOM 760 O O . GLN A 1 101 ? -21.069 -3.553 10.398 1.00 90.31 101 GLN A O 1
ATOM 765 N N . ALA A 1 102 ? -18.855 -3.502 10.797 1.00 87.31 102 ALA A N 1
ATOM 766 C CA . ALA A 1 102 ? -18.701 -4.924 11.072 1.00 87.31 102 ALA A CA 1
ATOM 767 C C . ALA A 1 102 ? -18.787 -5.288 12.564 1.00 87.31 102 ALA A C 1
ATOM 769 O O . ALA A 1 102 ? -18.870 -6.470 12.897 1.00 87.31 102 ALA A O 1
ATOM 770 N N . GLY A 1 103 ? -18.739 -4.292 13.451 1.00 83.88 103 GLY A N 1
ATOM 771 C CA . GLY A 1 103 ? -18.811 -4.478 14.894 1.00 83.88 103 GLY A CA 1
ATOM 772 C C . GLY A 1 103 ? -20.152 -5.050 15.350 1.00 83.88 103 GLY A C 1
ATOM 773 O O . GLY A 1 103 ? -21.164 -4.981 14.653 1.00 83.88 103 GLY A O 1
ATOM 774 N N . THR A 1 104 ? -20.153 -5.614 16.552 1.00 82.31 104 THR A N 1
ATOM 775 C CA . THR A 1 104 ? -21.362 -6.120 17.206 1.00 82.31 104 THR A CA 1
ATOM 776 C C . THR A 1 104 ? -21.867 -5.107 18.222 1.00 82.31 104 THR A C 1
ATOM 778 O O . THR A 1 104 ? -21.097 -4.622 19.054 1.00 82.31 104 THR A O 1
ATOM 781 N N . GLU A 1 105 ? -23.165 -4.814 18.181 1.00 82.25 105 GLU A N 1
ATOM 782 C CA . GLU A 1 105 ? -23.833 -4.088 19.261 1.00 82.25 105 GLU A CA 1
ATOM 783 C C . GLU A 1 105 ? -23.863 -4.971 20.519 1.00 82.25 105 GLU A C 1
ATOM 785 O O . GLU A 1 105 ? -24.264 -6.135 20.458 1.00 82.25 105 GLU A O 1
ATOM 790 N N . SER A 1 106 ? -23.417 -4.429 21.652 1.00 83.56 106 SER A N 1
ATOM 791 C CA . SER A 1 106 ? -23.576 -5.029 22.978 1.00 83.56 106 SER A CA 1
ATOM 792 C C . SER A 1 106 ? -24.429 -4.122 23.870 1.00 83.56 106 SER A C 1
ATOM 794 O O . SER A 1 106 ? -24.699 -2.969 23.526 1.00 83.56 106 SER A O 1
ATOM 796 N N . GLU A 1 107 ? -24.854 -4.628 25.032 1.00 77.38 107 GLU A N 1
ATOM 797 C CA . GLU A 1 107 ? -25.599 -3.833 26.025 1.00 77.38 107 GLU A CA 1
ATOM 798 C C . GLU A 1 107 ? -24.809 -2.599 26.507 1.00 77.38 107 GLU A C 1
ATOM 800 O O . GLU A 1 107 ? -25.410 -1.572 26.818 1.00 77.38 107 GLU A O 1
ATOM 805 N N . ASP A 1 108 ? -23.473 -2.667 26.481 1.00 84.56 108 ASP A N 1
ATOM 806 C CA . ASP A 1 108 ? -22.559 -1.588 26.880 1.00 84.56 108 ASP A CA 1
ATOM 807 C C . ASP A 1 108 ? -22.179 -0.647 25.716 1.00 84.56 108 ASP A C 1
ATOM 809 O O . ASP A 1 108 ? -21.377 0.277 25.881 1.00 84.56 108 ASP A O 1
ATOM 813 N N . GLY A 1 109 ? -22.752 -0.862 24.528 1.00 87.56 109 GLY A N 1
ATOM 814 C CA . GLY A 1 109 ? -22.518 -0.064 23.328 1.00 87.56 109 GLY A CA 1
ATOM 815 C C . GLY A 1 109 ? -21.779 -0.816 22.222 1.00 87.56 109 GLY A C 1
ATOM 816 O O . GLY A 1 109 ? -21.814 -2.039 22.117 1.00 87.56 109 GLY A O 1
ATOM 817 N N . LEU A 1 110 ? -21.141 -0.067 21.322 1.00 85.62 110 LEU A N 1
ATOM 818 C CA . LEU A 1 110 ? -20.452 -0.651 20.174 1.00 85.62 110 LEU A CA 1
ATOM 819 C C . LEU A 1 110 ? -19.090 -1.213 20.592 1.00 85.62 110 LEU A C 1
ATOM 821 O O . LEU A 1 110 ? -18.177 -0.454 20.923 1.00 85.62 110 LEU A O 1
ATOM 825 N N . VAL A 1 111 ? -18.937 -2.534 20.506 1.00 89.00 111 VAL A N 1
ATOM 826 C CA . VAL A 1 111 ? -17.651 -3.202 20.724 1.00 89.00 111 VAL A CA 1
ATOM 827 C C . VAL A 1 111 ? -16.938 -3.335 19.384 1.00 89.00 111 VAL A C 1
ATOM 829 O O . VAL A 1 111 ? -17.413 -4.020 18.475 1.00 89.00 111 VAL A O 1
ATOM 832 N N . LEU A 1 112 ? -15.794 -2.661 19.251 1.00 91.69 112 LEU A N 1
ATOM 833 C CA . LEU A 1 112 ? -14.955 -2.790 18.063 1.00 91.69 112 LEU A CA 1
ATOM 834 C C . LEU A 1 112 ? -14.232 -4.144 18.055 1.00 91.69 112 LEU A C 1
ATOM 836 O O . LEU A 1 112 ? -13.816 -4.624 19.114 1.00 91.69 112 LEU A O 1
ATOM 840 N N . PRO A 1 113 ? -14.034 -4.749 16.872 1.00 92.25 113 PRO A N 1
ATOM 841 C CA . PRO A 1 113 ? -13.209 -5.940 16.752 1.00 92.25 113 PRO A CA 1
ATOM 842 C C . PRO A 1 113 ? -11.745 -5.626 17.081 1.00 92.25 113 PRO A C 1
ATOM 844 O O . PRO A 1 113 ? -11.295 -4.484 16.969 1.00 92.25 113 PRO A O 1
ATOM 847 N N . GLN A 1 114 ? -10.972 -6.662 17.411 1.00 95.06 114 GLN A N 1
ATOM 848 C CA . GLN A 1 114 ? -9.520 -6.532 17.521 1.00 95.06 114 GLN A CA 1
ATOM 849 C C . GLN A 1 114 ? -8.932 -6.093 16.173 1.00 95.06 114 GLN A C 1
ATOM 851 O O . GLN A 1 114 ? -9.205 -6.714 15.142 1.00 95.06 114 GLN A O 1
ATOM 856 N N . LEU A 1 115 ? -8.107 -5.046 16.194 1.00 97.31 115 LEU A N 1
ATOM 857 C CA . LEU A 1 115 ? -7.543 -4.428 14.997 1.00 97.31 115 LEU A CA 1
ATOM 858 C C . LEU A 1 115 ? -6.089 -4.863 14.790 1.00 97.31 115 LEU A C 1
ATOM 860 O O . LEU A 1 115 ? -5.269 -4.803 15.708 1.00 97.31 115 LEU A O 1
ATOM 864 N N . ALA A 1 116 ? -5.748 -5.243 13.564 1.00 97.44 116 ALA A N 1
ATOM 865 C CA . ALA A 1 116 ? -4.379 -5.446 13.116 1.00 97.44 116 ALA A CA 1
ATOM 866 C C . ALA A 1 116 ? -4.117 -4.612 11.856 1.00 97.44 116 ALA A C 1
ATOM 868 O O . ALA A 1 116 ? -4.806 -4.765 10.848 1.00 97.44 116 ALA A O 1
ATOM 869 N N . ILE A 1 117 ? -3.111 -3.741 11.895 1.00 97.00 117 ILE A N 1
ATOM 870 C CA . ILE A 1 117 ? -2.662 -2.959 10.742 1.00 97.00 117 ILE A CA 1
ATOM 871 C C . ILE A 1 117 ? -1.438 -3.643 10.161 1.00 97.00 117 ILE A C 1
ATOM 873 O O . ILE A 1 117 ? -0.471 -3.928 10.862 1.00 97.00 117 ILE A O 1
ATOM 877 N N . THR A 1 118 ? -1.480 -3.897 8.863 1.00 94.88 118 THR A N 1
ATOM 878 C CA . THR A 1 118 ? -0.416 -4.576 8.143 1.00 94.88 118 THR A CA 1
ATOM 879 C C . THR A 1 118 ? 0.160 -3.669 7.071 1.00 94.88 118 THR A C 1
ATOM 881 O O . THR A 1 118 ? -0.577 -3.232 6.197 1.00 94.88 118 THR A O 1
ATOM 884 N N . GLY A 1 119 ? 1.464 -3.409 7.094 1.00 92.19 119 GLY A N 1
ATOM 885 C CA . GLY A 1 119 ? 2.150 -2.638 6.058 1.00 92.19 119 GLY A CA 1
ATOM 886 C C . GLY A 1 119 ? 3.083 -3.501 5.213 1.00 92.19 119 GLY A C 1
ATOM 887 O O . GLY A 1 119 ? 3.709 -4.418 5.736 1.00 92.19 119 GLY A O 1
ATOM 888 N N . CYS A 1 120 ? 3.197 -3.192 3.920 1.00 86.25 120 CYS A N 1
ATOM 889 C CA . CYS A 1 120 ? 4.188 -3.787 3.019 1.00 86.25 120 CYS A CA 1
ATOM 890 C C . CYS A 1 120 ? 4.922 -2.691 2.230 1.00 86.25 120 CYS A C 1
ATOM 892 O O . CYS A 1 120 ? 4.271 -1.808 1.665 1.00 86.25 120 CYS A O 1
ATOM 894 N N . SER A 1 121 ? 6.258 -2.755 2.155 1.00 82.00 121 SER A N 1
ATOM 895 C CA . SER A 1 121 ? 7.102 -1.736 1.496 1.00 82.00 121 SER A CA 1
ATOM 896 C C . SER A 1 121 ? 6.809 -0.320 2.039 1.00 82.00 121 SER A C 1
ATOM 898 O O . SER A 1 121 ? 6.803 -0.129 3.254 1.00 82.00 121 SER A O 1
ATOM 900 N N . PHE A 1 122 ? 6.496 0.677 1.198 1.00 85.25 122 PHE A N 1
ATOM 901 C CA . PHE A 1 122 ? 6.064 2.013 1.647 1.00 85.25 122 PHE A CA 1
ATOM 902 C C . PHE A 1 122 ? 4.836 1.973 2.570 1.00 85.25 122 PHE A C 1
ATOM 904 O O . PHE A 1 122 ? 4.679 2.838 3.434 1.00 85.25 122 PHE A O 1
ATOM 911 N N . GLY A 1 123 ? 3.999 0.939 2.440 1.00 90.69 123 GLY A N 1
ATOM 912 C CA . GLY A 1 123 ? 2.883 0.678 3.340 1.00 90.69 123 GLY A CA 1
ATOM 913 C C . GLY A 1 123 ? 3.313 0.480 4.795 1.00 90.69 123 GLY A C 1
ATOM 914 O O . GLY A 1 123 ? 2.531 0.800 5.679 1.00 90.69 123 GLY A O 1
ATOM 915 N N . CYS A 1 124 ? 4.546 0.037 5.073 1.00 91.00 124 CYS A N 1
ATOM 916 C CA . CYS A 1 124 ? 5.075 -0.083 6.437 1.00 91.00 124 CYS A CA 1
ATOM 917 C C . CYS A 1 124 ? 5.149 1.268 7.154 1.00 91.00 124 CYS A C 1
ATOM 919 O O . CYS A 1 124 ? 4.771 1.374 8.318 1.00 91.00 124 CYS A O 1
ATOM 921 N N . VAL A 1 125 ? 5.587 2.313 6.448 1.00 91.56 125 VAL A N 1
ATOM 922 C CA . VAL A 1 125 ? 5.703 3.670 7.003 1.00 91.56 125 VAL A CA 1
ATOM 923 C C . VAL A 1 125 ? 4.323 4.232 7.324 1.00 91.56 125 VAL A C 1
ATOM 925 O O . VAL A 1 125 ? 4.106 4.806 8.390 1.00 91.56 125 VAL A O 1
ATOM 928 N N . ILE A 1 126 ? 3.374 4.021 6.411 1.00 95.19 126 ILE A N 1
ATOM 929 C CA . ILE A 1 126 ? 1.988 4.459 6.574 1.00 95.19 126 ILE A CA 1
ATOM 930 C C . ILE A 1 126 ? 1.327 3.686 7.722 1.00 95.19 126 ILE A C 1
ATOM 932 O O . ILE A 1 126 ? 0.732 4.302 8.598 1.00 95.19 126 ILE A O 1
ATOM 936 N N . ALA A 1 127 ? 1.477 2.359 7.760 1.00 96.00 127 ALA A N 1
ATOM 937 C CA . ALA A 1 127 ? 0.940 1.496 8.809 1.00 96.00 127 ALA A CA 1
ATOM 938 C C . ALA A 1 127 ? 1.477 1.863 10.200 1.00 96.00 127 ALA A C 1
ATOM 940 O O . ALA A 1 127 ? 0.714 1.887 11.161 1.00 96.00 127 ALA A O 1
ATOM 941 N N . HIS A 1 128 ? 2.766 2.198 10.305 1.00 95.69 128 HIS A N 1
ATOM 942 C CA . HIS A 1 128 ? 3.354 2.670 11.556 1.00 95.69 128 HIS A CA 1
ATOM 943 C C . HIS A 1 128 ? 2.738 3.998 12.018 1.00 95.69 128 HIS A C 1
ATOM 945 O O . HIS A 1 128 ? 2.332 4.121 13.171 1.00 95.69 128 HIS A O 1
ATOM 951 N N . GLU A 1 129 ? 2.612 4.986 11.126 1.00 97.25 129 GLU A N 1
ATOM 952 C CA . GLU A 1 129 ? 1.947 6.252 11.465 1.00 97.25 129 GLU A CA 1
ATOM 953 C C . GLU A 1 129 ? 0.464 6.042 11.822 1.00 97.25 129 GLU A C 1
ATOM 955 O O . GLU A 1 129 ? -0.040 6.687 12.737 1.00 97.25 129 GLU A O 1
ATOM 960 N N . MET A 1 130 ? -0.236 5.118 11.157 1.00 98.00 130 MET A N 1
ATOM 961 C CA . MET A 1 130 ? -1.603 4.746 11.530 1.00 98.00 130 MET A CA 1
ATOM 962 C C . MET A 1 130 ? -1.666 4.176 12.951 1.00 98.00 130 MET A C 1
ATOM 964 O O . MET A 1 130 ? -2.510 4.601 13.736 1.00 98.00 130 MET A O 1
ATOM 968 N N . ALA A 1 131 ? -0.760 3.257 13.298 1.00 97.88 131 ALA A N 1
ATOM 969 C CA . ALA A 1 131 ? -0.692 2.660 14.629 1.00 97.88 131 ALA A CA 1
ATOM 970 C C . ALA A 1 131 ? -0.438 3.719 15.718 1.00 97.88 131 ALA A C 1
ATOM 972 O O . ALA A 1 131 ? -1.134 3.727 16.731 1.00 97.88 131 ALA A O 1
ATOM 973 N N . LEU A 1 132 ? 0.466 4.678 15.469 1.00 97.62 132 LEU A N 1
ATOM 974 C CA . LEU A 1 132 ? 0.678 5.831 16.356 1.00 97.62 132 LEU A CA 1
ATOM 975 C C . LEU A 1 132 ? -0.601 6.654 16.560 1.00 97.62 132 LEU A C 1
ATOM 977 O O . LEU A 1 132 ? -0.900 7.070 17.677 1.00 97.62 132 LEU A O 1
ATOM 981 N N . GLN A 1 133 ? -1.357 6.914 15.492 1.00 97.88 133 GLN A N 1
ATOM 982 C CA . GLN A 1 133 ? -2.585 7.707 15.582 1.00 97.88 133 GLN A CA 1
ATOM 983 C C . GLN A 1 133 ? -3.721 6.961 16.294 1.00 97.88 133 GLN A C 1
ATOM 985 O O . GLN A 1 133 ? -4.479 7.589 17.031 1.00 97.88 133 GLN A O 1
ATOM 990 N N . LEU A 1 134 ? -3.833 5.639 16.117 1.00 97.62 134 LEU A N 1
ATOM 991 C CA . LEU A 1 134 ? -4.784 4.820 16.876 1.00 97.62 134 LEU A CA 1
ATOM 992 C C . LEU A 1 134 ? -4.420 4.771 18.367 1.00 97.62 134 LEU A C 1
ATOM 994 O O . LEU A 1 134 ? -5.295 4.971 19.207 1.00 97.62 134 LEU A O 1
ATOM 998 N N . GLU A 1 135 ? -3.137 4.607 18.696 1.00 97.06 135 GLU A N 1
ATOM 999 C CA . GLU A 1 135 ? -2.638 4.630 20.078 1.00 97.06 135 GLU A CA 1
ATOM 1000 C C . GLU A 1 135 ? -2.929 5.973 20.761 1.00 97.06 135 GLU A C 1
ATOM 1002 O O . GLU A 1 135 ? -3.458 6.010 21.871 1.00 97.06 135 GLU A O 1
ATOM 1007 N N . GLN A 1 136 ? -2.678 7.091 20.071 1.00 97.00 136 GLN A N 1
ATOM 1008 C CA . GLN A 1 136 ? -3.015 8.437 20.557 1.00 97.00 136 GLN A CA 1
ATOM 1009 C C . GLN A 1 136 ? -4.521 8.631 20.779 1.00 97.00 136 GLN A C 1
ATOM 1011 O O . GLN A 1 136 ? -4.918 9.428 21.629 1.00 97.00 136 GLN A O 1
ATOM 1016 N N . ALA A 1 137 ? -5.357 7.909 20.031 1.00 96.81 137 ALA A N 1
ATOM 1017 C CA . ALA A 1 137 ? -6.805 7.891 20.205 1.00 96.81 137 ALA A CA 1
ATOM 1018 C C . ALA A 1 137 ? -7.276 6.910 21.299 1.00 96.81 137 ALA A C 1
ATOM 1020 O O . ALA A 1 137 ? -8.481 6.781 21.513 1.00 96.81 137 ALA A O 1
ATOM 1021 N N . GLY A 1 138 ? -6.357 6.224 21.990 1.00 96.56 138 GLY A N 1
ATOM 1022 C CA . GLY A 1 138 ? -6.673 5.239 23.024 1.00 96.56 138 GLY A CA 1
ATOM 1023 C C . GLY A 1 138 ? -7.208 3.913 22.477 1.00 96.56 138 GLY A C 1
ATOM 1024 O O . GLY A 1 138 ? -7.894 3.194 23.200 1.00 96.56 138 GLY A O 1
ATOM 1025 N N . LEU A 1 139 ? -6.937 3.599 21.206 1.00 95.94 139 LEU A N 1
ATOM 1026 C CA . LEU A 1 139 ? -7.357 2.357 20.562 1.00 95.94 139 LEU A CA 1
ATOM 1027 C C . LEU A 1 139 ? -6.191 1.370 20.495 1.00 95.94 139 LEU A C 1
ATOM 1029 O O . LEU A 1 139 ? -5.126 1.686 19.963 1.00 95.94 139 LEU A O 1
ATOM 1033 N N . ASP A 1 140 ? -6.418 0.158 20.998 1.00 96.00 140 ASP A N 1
ATOM 1034 C CA . ASP A 1 140 ? -5.447 -0.926 20.887 1.00 96.00 140 ASP A CA 1
ATOM 1035 C C . ASP A 1 140 ? -5.410 -1.479 19.454 1.00 96.00 140 ASP A C 1
ATOM 1037 O O . ASP A 1 140 ? -6.441 -1.671 18.802 1.00 96.00 140 ASP A O 1
ATOM 1041 N N . SER A 1 141 ? -4.203 -1.729 18.953 1.00 97.31 141 SER A N 1
ATOM 1042 C CA . SER A 1 141 ? -3.995 -2.335 17.641 1.00 97.31 141 SER A CA 1
ATOM 1043 C C . SER A 1 141 ? -2.698 -3.138 17.609 1.00 97.31 141 SER A C 1
ATOM 1045 O O . SER A 1 141 ? -1.738 -2.847 18.318 1.00 97.31 141 SER A O 1
ATOM 1047 N N . LYS A 1 142 ? -2.654 -4.168 16.764 1.00 97.31 142 LYS A N 1
ATOM 1048 C CA . LYS A 1 142 ? -1.424 -4.897 16.439 1.00 97.31 142 LYS A CA 1
ATOM 1049 C C . LYS A 1 142 ? -0.826 -4.338 15.150 1.00 97.31 142 LYS A C 1
ATOM 1051 O O . LYS A 1 142 ? -1.541 -4.202 14.160 1.00 97.31 142 LYS A O 1
ATOM 1056 N N . LEU A 1 143 ? 0.476 -4.075 15.127 1.00 96.38 143 LEU A N 1
ATOM 1057 C CA . LEU A 1 143 ? 1.205 -3.671 13.925 1.00 96.38 143 LEU A CA 1
ATOM 1058 C C . LEU A 1 143 ? 1.968 -4.868 13.343 1.00 96.38 143 LEU A C 1
ATOM 1060 O O . LEU A 1 143 ? 2.739 -5.518 14.044 1.00 96.38 143 LEU A O 1
ATOM 1064 N N . VAL A 1 144 ? 1.773 -5.159 12.058 1.00 93.50 144 VAL A N 1
ATOM 1065 C CA . VAL A 1 144 ? 2.503 -6.206 11.328 1.00 93.50 144 VAL A CA 1
ATOM 1066 C C . VAL A 1 144 ? 3.213 -5.580 10.135 1.00 93.50 144 VAL A C 1
ATOM 1068 O O . VAL A 1 144 ? 2.584 -4.961 9.278 1.00 93.50 144 VAL A O 1
ATOM 1071 N N . LEU A 1 145 ? 4.531 -5.728 10.062 1.00 89.94 145 LEU A N 1
ATOM 1072 C CA . LEU A 1 145 ? 5.345 -5.140 9.002 1.00 89.94 145 LEU A CA 1
ATOM 1073 C C . LEU A 1 145 ? 5.939 -6.242 8.129 1.00 89.94 145 LEU A C 1
ATOM 1075 O O . LEU A 1 145 ? 6.730 -7.059 8.599 1.00 89.94 145 LEU A O 1
ATOM 1079 N N . PHE A 1 146 ? 5.562 -6.251 6.853 1.00 83.88 146 PHE A N 1
ATOM 1080 C CA . PHE A 1 146 ? 6.106 -7.150 5.845 1.00 83.88 146 PHE A CA 1
ATOM 1081 C C . PHE A 1 146 ? 7.272 -6.483 5.133 1.00 83.88 146 PHE A C 1
ATOM 1083 O O . PHE A 1 146 ? 7.102 -5.509 4.392 1.00 83.88 146 PHE A O 1
ATOM 1090 N N . SER A 1 147 ? 8.455 -7.056 5.325 1.00 66.19 147 SER A N 1
ATOM 1091 C CA . SER A 1 147 ? 9.625 -6.723 4.528 1.00 66.19 147 SER A CA 1
ATOM 1092 C C . SER A 1 147 ? 9.821 -7.811 3.482 1.00 66.19 147 SER A C 1
ATOM 1094 O O . SER A 1 147 ? 10.516 -8.799 3.708 1.00 66.19 147 SER A O 1
ATOM 1096 N N . LEU A 1 148 ? 9.185 -7.621 2.330 1.00 54.16 148 LEU A N 1
ATOM 1097 C CA . LEU A 1 148 ? 9.701 -8.164 1.079 1.00 54.16 148 LEU A CA 1
ATOM 1098 C C . LEU A 1 148 ? 10.819 -7.209 0.693 1.00 54.16 148 LEU A C 1
ATOM 1100 O O . LEU A 1 148 ? 10.537 -6.020 0.558 1.00 54.16 148 LEU A O 1
ATOM 1104 N N . ASP A 1 149 ? 12.058 -7.675 0.616 1.00 49.47 149 ASP A N 1
ATOM 1105 C CA . ASP A 1 149 ? 13.236 -6.829 0.415 1.00 49.47 149 ASP A CA 1
ATOM 1106 C C . ASP A 1 149 ? 12.996 -5.608 -0.489 1.00 49.47 149 ASP A C 1
ATOM 1108 O O . ASP A 1 149 ? 12.869 -5.697 -1.709 1.00 49.47 149 ASP A O 1
ATOM 1112 N N . ALA A 1 150 ? 12.966 -4.446 0.152 1.00 42.09 150 ALA A N 1
ATOM 1113 C CA . ALA A 1 150 ? 13.169 -3.138 -0.444 1.00 42.09 150 ALA A CA 1
ATOM 1114 C C . ALA A 1 150 ? 13.743 -2.264 0.672 1.00 42.09 150 ALA A C 1
ATOM 1116 O O . ALA A 1 150 ? 13.043 -1.415 1.214 1.00 42.09 150 ALA A O 1
ATOM 1117 N N . SER A 1 151 ? 14.973 -2.605 1.091 1.00 40.16 151 SER A N 1
ATOM 1118 C CA . SER A 1 151 ? 15.879 -1.829 1.955 1.00 40.16 151 SER A CA 1
ATOM 1119 C C . SER A 1 151 ? 15.180 -0.718 2.749 1.00 40.16 151 SER A C 1
ATOM 1121 O O . SER A 1 151 ? 14.981 0.375 2.217 1.00 40.16 151 SER A O 1
ATOM 1123 N N . TRP A 1 152 ? 14.786 -1.006 3.993 1.00 35.41 152 TRP A N 1
ATOM 1124 C CA . TRP A 1 152 ? 14.413 0.024 4.962 1.00 35.41 152 TRP A CA 1
ATOM 1125 C C . TRP A 1 152 ? 15.553 0.201 5.988 1.00 35.41 152 TRP A C 1
ATOM 1127 O O . TRP A 1 152 ? 15.993 -0.808 6.543 1.00 35.41 152 TRP A O 1
ATOM 1137 N N . PRO A 1 153 ? 16.026 1.434 6.275 1.00 42.28 153 PRO A N 1
ATOM 1138 C CA . PRO A 1 153 ? 15.579 2.699 5.686 1.00 42.28 153 PRO A CA 1
ATOM 1139 C C . PRO A 1 153 ? 15.798 2.712 4.165 1.00 42.28 153 PRO A C 1
ATOM 1141 O O . PRO A 1 153 ? 16.698 2.008 3.699 1.00 42.28 153 PRO A O 1
ATOM 1144 N N . PRO A 1 154 ? 14.972 3.460 3.398 1.00 43.91 154 PRO A N 1
ATOM 1145 C CA . PRO A 1 154 ? 15.178 3.594 1.965 1.00 43.91 154 PRO A CA 1
ATOM 1146 C C . PRO A 1 154 ? 16.626 4.023 1.787 1.00 43.91 154 PRO A C 1
ATOM 1148 O O . PRO A 1 154 ? 17.069 4.950 2.471 1.00 43.91 154 PRO A O 1
ATOM 1151 N N . LEU A 1 155 ? 17.364 3.325 0.924 1.00 46.16 155 LEU A N 1
ATOM 1152 C CA . LEU A 1 155 ? 18.720 3.728 0.561 1.00 46.16 155 LEU A CA 1
ATOM 1153 C C . LEU A 1 155 ? 18.664 5.232 0.257 1.00 46.16 155 LEU A C 1
ATOM 1155 O O . LEU A 1 155 ? 17.790 5.653 -0.503 1.00 46.16 155 LEU A O 1
ATOM 1159 N N . ALA A 1 156 ? 19.483 6.002 0.979 1.00 44.66 156 ALA A N 1
ATOM 1160 C CA . ALA A 1 156 ? 19.273 7.413 1.309 1.00 44.66 156 ALA A CA 1
ATOM 1161 C C . ALA A 1 156 ? 18.687 8.277 0.166 1.00 44.66 156 ALA A C 1
ATOM 1163 O O . ALA A 1 156 ? 18.996 8.052 -1.008 1.00 44.66 156 ALA A O 1
ATOM 1164 N N . PRO A 1 157 ? 17.860 9.296 0.482 1.00 44.34 157 PRO A N 1
ATOM 1165 C CA . PRO A 1 157 ? 17.278 10.166 -0.533 1.00 44.34 157 PRO A CA 1
ATOM 1166 C C . PRO A 1 157 ? 18.367 10.773 -1.425 1.00 44.34 157 PRO A C 1
ATOM 1168 O O . PRO A 1 157 ? 19.395 11.226 -0.932 1.00 44.34 157 PRO A O 1
ATOM 1171 N N . TRP A 1 158 ? 18.073 10.826 -2.729 1.00 42.19 158 TRP A N 1
ATOM 1172 C CA . TRP A 1 158 ? 18.853 11.352 -3.870 1.00 42.19 158 TRP A CA 1
ATOM 1173 C C . TRP A 1 158 ? 19.496 12.738 -3.662 1.00 42.19 158 TRP A C 1
ATOM 1175 O O . TRP A 1 158 ? 20.151 13.254 -4.550 1.00 42.19 158 TRP A O 1
ATOM 1185 N N . SER A 1 159 ? 19.318 13.410 -2.533 1.00 44.97 159 SER A N 1
ATOM 1186 C CA . SER A 1 159 ? 19.863 14.742 -2.309 1.00 44.97 159 SER A CA 1
ATOM 1187 C C . SER A 1 159 ? 21.396 14.724 -2.377 1.00 44.97 159 SER A C 1
ATOM 1189 O O . SER A 1 159 ? 22.075 14.481 -1.384 1.00 44.97 159 SER A O 1
ATOM 1191 N N . SER A 1 160 ? 21.948 15.087 -3.538 1.00 43.66 160 SER A N 1
ATOM 1192 C CA . SER A 1 160 ? 23.368 15.384 -3.763 1.00 43.66 160 SER A CA 1
ATOM 1193 C C . SER A 1 160 ? 23.893 16.525 -2.877 1.00 43.66 160 SER A C 1
ATOM 1195 O O . SER A 1 160 ? 25.066 16.868 -2.961 1.00 43.66 160 SER A O 1
ATOM 1197 N N . ASN A 1 161 ? 23.029 17.106 -2.035 1.00 45.22 161 ASN A N 1
ATOM 1198 C CA . ASN A 1 161 ? 23.310 18.204 -1.121 1.00 45.22 161 ASN A CA 1
ATOM 1199 C C . ASN A 1 161 ? 22.915 17.902 0.340 1.00 45.22 161 ASN A C 1
ATOM 1201 O O . ASN A 1 161 ? 22.923 18.828 1.147 1.00 45.22 161 ASN A O 1
ATOM 1205 N N . SER A 1 162 ? 22.554 16.665 0.711 1.00 44.62 162 SER A N 1
ATOM 1206 C CA . SER A 1 162 ? 22.352 16.309 2.125 1.00 44.62 162 SER A CA 1
ATOM 1207 C C . SER A 1 162 ? 23.704 15.937 2.733 1.00 44.62 162 SER A C 1
ATOM 1209 O O . SER A 1 162 ? 24.217 14.867 2.413 1.00 44.62 162 SER A O 1
ATOM 1211 N N . PRO A 1 163 ? 24.309 16.779 3.593 1.00 44.25 163 PRO A N 1
ATOM 1212 C CA . PRO A 1 163 ? 25.691 16.584 4.025 1.00 44.25 163 PRO A CA 1
ATOM 1213 C C . PRO A 1 163 ? 25.870 15.456 5.050 1.00 44.25 163 PRO A C 1
ATOM 1215 O O . PRO A 1 163 ? 26.999 15.150 5.416 1.00 44.25 163 PRO A O 1
ATOM 1218 N N . GLU A 1 164 ? 24.792 14.835 5.530 1.00 47.78 164 GLU A N 1
ATOM 1219 C CA . GLU A 1 164 ? 24.854 13.852 6.612 1.00 47.78 164 GLU A CA 1
ATOM 1220 C C . GLU A 1 164 ? 23.874 12.707 6.338 1.00 47.78 164 GLU A C 1
ATOM 1222 O O . GLU A 1 164 ? 22.727 12.706 6.787 1.00 47.78 164 GLU A O 1
ATOM 1227 N N . VAL A 1 165 ? 24.319 11.714 5.563 1.00 51.22 165 VAL A N 1
ATOM 1228 C CA . VAL A 1 165 ? 23.698 10.384 5.602 1.00 51.22 165 VAL A CA 1
ATOM 1229 C C . VAL A 1 165 ? 24.010 9.800 6.986 1.00 51.22 165 VAL A C 1
ATOM 1231 O O . VAL A 1 165 ? 25.182 9.799 7.376 1.00 51.22 165 VAL A O 1
ATOM 1234 N N . PRO A 1 166 ? 23.015 9.326 7.759 1.00 49.53 166 PRO A N 1
ATOM 1235 C CA . PRO A 1 166 ? 23.270 8.723 9.060 1.00 49.53 166 PRO A CA 1
ATOM 1236 C C . PRO A 1 166 ? 24.297 7.595 8.938 1.00 49.53 166 PRO A C 1
ATOM 1238 O O . PRO A 1 166 ? 24.156 6.702 8.099 1.00 49.53 166 PRO A O 1
ATOM 1241 N N . VAL A 1 167 ? 25.327 7.637 9.784 1.00 45.31 167 VAL A N 1
ATOM 1242 C CA . VAL A 1 167 ? 26.365 6.602 9.862 1.00 45.31 167 VAL A CA 1
ATOM 1243 C C . VAL A 1 167 ? 25.689 5.241 10.061 1.00 45.31 167 VAL A C 1
ATOM 1245 O O . VAL A 1 167 ? 25.052 5.012 11.087 1.00 45.31 167 VAL A O 1
ATOM 1248 N N . GLY A 1 168 ? 25.812 4.346 9.076 1.00 44.88 168 GLY A N 1
ATOM 1249 C CA . GLY A 1 168 ? 25.268 2.983 9.132 1.00 44.88 168 GLY A CA 1
ATOM 1250 C C . GLY A 1 168 ? 24.121 2.675 8.164 1.00 44.88 168 GLY A C 1
ATOM 1251 O O . GLY A 1 168 ? 23.701 1.521 8.107 1.00 44.88 168 GLY A O 1
ATOM 1252 N N . VAL A 1 169 ? 23.637 3.640 7.374 1.00 47.78 169 VAL A N 1
ATOM 1253 C CA . VAL A 1 169 ? 22.792 3.316 6.212 1.00 47.78 169 VAL A CA 1
ATOM 1254 C C . VAL A 1 169 ? 23.718 2.856 5.084 1.00 47.78 169 VAL A C 1
ATOM 1256 O O . VAL A 1 169 ? 24.583 3.639 4.689 1.00 47.78 169 VAL A O 1
ATOM 1259 N N . PRO A 1 170 ? 23.610 1.610 4.581 1.00 44.88 170 PRO A N 1
ATOM 1260 C CA . PRO A 1 170 ? 24.389 1.207 3.421 1.00 44.88 170 PRO A CA 1
ATOM 1261 C C . PRO A 1 170 ? 24.062 2.163 2.274 1.00 44.88 170 PRO A C 1
ATOM 1263 O O . PRO A 1 170 ? 22.888 2.426 2.004 1.00 44.88 170 PRO A O 1
ATOM 1266 N N . ASP A 1 171 ? 25.097 2.709 1.633 1.00 47.28 171 ASP A N 1
ATOM 1267 C CA . ASP A 1 171 ? 24.919 3.491 0.415 1.00 47.28 171 ASP A CA 1
ATOM 1268 C C . ASP A 1 171 ? 24.023 2.705 -0.542 1.00 47.28 171 ASP A C 1
ATOM 1270 O O . ASP A 1 171 ? 24.143 1.478 -0.666 1.00 47.28 171 ASP A O 1
ATOM 1274 N N . ARG A 1 172 ? 23.123 3.411 -1.241 1.00 51.56 172 ARG A N 1
ATOM 1275 C CA . ARG A 1 172 ? 22.458 2.807 -2.397 1.00 51.56 172 ARG A CA 1
ATOM 1276 C C . ARG A 1 172 ? 23.563 2.209 -3.266 1.00 51.56 172 ARG A C 1
ATOM 1278 O O . ARG A 1 172 ? 24.543 2.920 -3.508 1.00 51.56 172 ARG A O 1
ATOM 1285 N N . PRO A 1 173 ? 23.453 0.949 -3.732 1.00 52.78 173 PRO A N 1
ATOM 1286 C CA . PRO A 1 173 ? 24.350 0.480 -4.770 1.00 52.78 173 PRO A CA 1
ATOM 1287 C C . PRO A 1 173 ? 24.323 1.537 -5.875 1.00 52.78 173 PRO A C 1
ATOM 1289 O O . PRO A 1 173 ? 23.249 1.848 -6.400 1.00 52.78 173 PRO A O 1
ATOM 1292 N N . LYS A 1 174 ? 25.469 2.178 -6.129 1.00 55.53 174 LYS A N 1
ATOM 1293 C CA . LYS A 1 174 ? 25.608 3.133 -7.233 1.00 55.53 174 LYS A CA 1
ATOM 1294 C C . LYS A 1 174 ? 25.101 2.442 -8.501 1.00 55.53 174 LYS A C 1
ATOM 1296 O O . LYS A 1 174 ? 25.450 1.283 -8.715 1.00 55.53 174 LYS A O 1
ATOM 1301 N N . GLY A 1 175 ? 24.280 3.121 -9.301 1.00 57.69 175 GLY A N 1
ATOM 1302 C CA . GLY A 1 175 ? 23.690 2.537 -10.511 1.00 57.69 175 GLY A CA 1
ATOM 1303 C C . GLY A 1 175 ? 22.248 2.041 -10.366 1.00 57.69 175 GLY A C 1
ATOM 1304 O O . GLY A 1 175 ? 21.750 1.399 -11.281 1.00 57.69 175 GLY A O 1
ATOM 1305 N N . CYS A 1 176 ? 21.556 2.319 -9.254 1.00 60.56 176 CYS A N 1
ATOM 1306 C CA . CYS A 1 176 ? 20.120 2.035 -9.085 1.00 60.56 176 CYS A CA 1
ATOM 1307 C C . CYS A 1 176 ? 19.243 3.302 -9.128 1.00 60.56 176 CYS A C 1
ATOM 1309 O O . CYS A 1 176 ? 18.084 3.273 -8.710 1.00 60.56 176 CYS A O 1
ATOM 1311 N N . GLU A 1 177 ? 19.771 4.434 -9.594 1.00 71.25 177 GLU A N 1
ATOM 1312 C CA . GLU A 1 177 ? 19.057 5.712 -9.710 1.00 71.25 177 GLU A CA 1
ATOM 1313 C C . GLU A 1 177 ? 17.819 5.595 -10.609 1.00 71.25 177 GLU A C 1
ATOM 1315 O O . GLU A 1 177 ? 16.779 6.178 -10.310 1.00 71.25 177 GLU A O 1
ATOM 1320 N N . TRP A 1 178 ? 17.889 4.760 -11.646 1.00 73.25 178 TRP A N 1
ATOM 1321 C CA . TRP A 1 178 ? 16.778 4.468 -12.554 1.00 73.25 178 TRP A CA 1
ATOM 1322 C C . TRP A 1 178 ? 15.629 3.684 -11.890 1.00 73.25 178 TRP A C 1
ATOM 1324 O O . TRP A 1 178 ? 14.534 3.611 -12.449 1.00 73.25 178 TRP A O 1
ATOM 1334 N N . LEU A 1 179 ? 15.842 3.092 -10.706 1.00 75.19 179 LEU A N 1
ATOM 1335 C CA . LEU A 1 179 ? 14.830 2.282 -10.031 1.00 75.19 179 LEU A CA 1
ATOM 1336 C C . LEU A 1 179 ? 13.789 3.176 -9.337 1.00 75.19 179 LEU A C 1
ATOM 1338 O O . LEU A 1 179 ? 14.045 3.805 -8.300 1.00 75.19 179 LEU A O 1
ATOM 1342 N N . GLY A 1 180 ? 12.590 3.199 -9.909 1.00 80.81 180 GLY A N 1
ATOM 1343 C CA . GLY A 1 180 ? 11.406 3.935 -9.468 1.00 80.81 180 GLY A CA 1
ATOM 1344 C C . GLY A 1 180 ? 10.357 4.002 -10.567 1.00 80.81 180 GLY A C 1
ATOM 1345 O O . GLY A 1 180 ? 10.523 3.357 -11.607 1.00 80.81 180 GLY A O 1
ATOM 1346 N N . GLY A 1 181 ? 9.288 4.761 -10.321 1.00 87.56 181 GLY A N 1
ATOM 1347 C CA . GLY A 1 181 ? 8.232 5.034 -11.288 1.00 87.56 181 GLY A CA 1
ATOM 1348 C C . GLY A 1 181 ? 7.783 3.810 -12.084 1.00 87.56 181 GLY A C 1
ATOM 1349 O O . GLY A 1 181 ? 7.437 2.758 -11.533 1.00 87.56 181 GLY A O 1
ATOM 1350 N N . ASP A 1 182 ? 7.798 3.958 -13.404 1.00 90.94 182 ASP A N 1
ATOM 1351 C CA . ASP A 1 182 ? 7.319 2.944 -14.340 1.00 90.94 182 ASP A CA 1
ATOM 1352 C C . ASP A 1 182 ? 8.206 1.694 -14.371 1.00 90.94 182 ASP A C 1
ATOM 1354 O O . ASP A 1 182 ? 7.679 0.586 -14.461 1.00 90.94 182 ASP A O 1
ATOM 1358 N N . VAL A 1 183 ? 9.533 1.842 -14.257 1.00 90.62 183 VAL A N 1
ATOM 1359 C CA . VAL A 1 183 ? 10.463 0.702 -14.317 1.00 90.62 183 VAL A CA 1
ATOM 1360 C C . VAL A 1 183 ? 10.254 -0.214 -13.118 1.00 90.62 183 VAL A C 1
ATOM 1362 O O . VAL A 1 183 ? 10.049 -1.415 -13.279 1.00 90.62 183 VAL A O 1
ATOM 1365 N N . GLU A 1 184 ? 10.262 0.347 -11.907 1.00 86.38 184 GLU A N 1
ATOM 1366 C CA . GLU A 1 184 ? 10.032 -0.427 -10.683 1.00 86.38 184 GLU A CA 1
ATOM 1367 C C . GLU A 1 184 ? 8.664 -1.112 -10.723 1.00 86.38 184 GLU A C 1
ATOM 1369 O O . GLU A 1 184 ? 8.550 -2.297 -10.410 1.00 86.38 184 GLU A O 1
ATOM 1374 N N . THR A 1 185 ? 7.642 -0.397 -11.191 1.00 87.56 185 THR A N 1
ATOM 1375 C CA . THR A 1 185 ? 6.283 -0.929 -11.311 1.00 87.56 185 THR A CA 1
ATOM 1376 C C . THR A 1 185 ? 6.191 -2.068 -12.328 1.00 87.56 185 THR A C 1
ATOM 1378 O O . THR A 1 185 ? 5.560 -3.089 -12.048 1.00 87.56 185 THR A O 1
ATOM 1381 N N . ALA A 1 186 ? 6.842 -1.946 -13.487 1.00 91.06 186 ALA A N 1
ATOM 1382 C CA . ALA A 1 186 ? 6.898 -3.012 -14.484 1.00 91.06 186 ALA A CA 1
ATOM 1383 C C . ALA A 1 186 ? 7.625 -4.253 -13.935 1.00 91.06 186 ALA A C 1
ATOM 1385 O O . ALA A 1 186 ? 7.150 -5.377 -14.093 1.00 91.06 186 ALA A O 1
ATOM 1386 N N . LEU A 1 187 ? 8.734 -4.069 -13.215 1.00 88.38 187 LEU A N 1
ATOM 1387 C CA . LEU A 1 187 ? 9.460 -5.174 -12.583 1.00 88.38 187 LEU A CA 1
ATOM 1388 C C . LEU A 1 187 ? 8.649 -5.840 -11.461 1.00 88.38 187 LEU A C 1
ATOM 1390 O O . LEU A 1 187 ? 8.673 -7.063 -11.329 1.00 88.38 187 LEU A O 1
ATOM 1394 N N . LEU A 1 188 ? 7.898 -5.070 -10.668 1.00 83.81 188 LEU A N 1
ATOM 1395 C CA . LEU A 1 188 ? 6.959 -5.615 -9.681 1.00 83.81 188 LEU A CA 1
ATOM 1396 C C . LEU A 1 188 ? 5.852 -6.434 -10.354 1.00 83.81 188 LEU A C 1
ATOM 1398 O O . LEU A 1 188 ? 5.548 -7.532 -9.892 1.00 83.81 188 LEU A O 1
ATOM 1402 N N . ALA A 1 189 ? 5.311 -5.960 -11.477 1.00 85.19 189 ALA A N 1
ATOM 1403 C CA . ALA A 1 189 ? 4.348 -6.713 -12.274 1.00 85.19 189 ALA A CA 1
ATOM 1404 C C . ALA A 1 189 ? 4.928 -8.036 -12.812 1.00 85.19 189 ALA A C 1
ATOM 1406 O O . ALA A 1 189 ? 4.252 -9.067 -12.776 1.00 85.19 189 ALA A O 1
ATOM 1407 N N . ALA A 1 190 ? 6.191 -8.042 -13.251 1.00 87.31 190 ALA A N 1
ATOM 1408 C CA . ALA A 1 190 ? 6.882 -9.264 -13.664 1.00 87.31 190 ALA A CA 1
ATOM 1409 C C . ALA A 1 190 ? 7.016 -10.265 -12.502 1.00 87.31 190 ALA A C 1
ATOM 1411 O O . ALA A 1 190 ? 6.656 -11.432 -12.650 1.00 87.31 190 ALA A O 1
ATOM 1412 N N . ARG A 1 191 ? 7.446 -9.809 -11.316 1.00 82.44 191 ARG A N 1
ATOM 1413 C CA . ARG A 1 191 ? 7.518 -10.650 -10.104 1.00 82.44 191 ARG A CA 1
ATOM 1414 C C . ARG A 1 191 ? 6.153 -11.220 -9.727 1.00 82.44 191 ARG A C 1
ATOM 1416 O O . ARG A 1 191 ? 6.040 -12.414 -9.464 1.00 82.44 191 ARG A O 1
ATOM 1423 N N . ALA A 1 192 ? 5.116 -10.387 -9.759 1.00 76.94 192 ALA A N 1
ATOM 1424 C CA . ALA A 1 192 ? 3.741 -10.796 -9.486 1.00 76.94 192 ALA A CA 1
ATOM 1425 C C . ALA 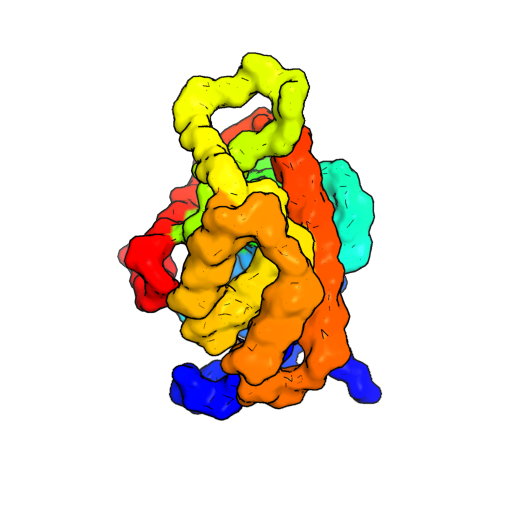A 1 192 ? 3.220 -11.839 -10.493 1.00 76.94 192 ALA A C 1
ATOM 1427 O O . ALA A 1 192 ? 2.389 -12.672 -10.148 1.00 76.94 192 ALA A O 1
ATOM 1428 N N . SER A 1 193 ? 3.765 -11.836 -11.710 1.00 78.12 193 SER A N 1
ATOM 1429 C CA . SER A 1 193 ? 3.503 -12.829 -12.757 1.00 78.12 193 SER A CA 1
ATOM 1430 C C . SER A 1 193 ? 4.337 -14.115 -12.607 1.00 78.12 193 SER A C 1
ATOM 1432 O O . SER A 1 193 ? 4.348 -14.951 -13.508 1.00 78.12 193 SER A O 1
ATOM 1434 N N . GLY A 1 194 ? 5.074 -14.278 -11.502 1.00 78.06 194 GLY A N 1
ATOM 1435 C CA . GLY A 1 194 ? 5.967 -15.415 -11.255 1.00 78.06 194 GLY A CA 1
ATOM 1436 C C . GLY A 1 194 ? 7.350 -15.293 -11.903 1.00 78.06 194 GLY A C 1
ATOM 1437 O O . GLY A 1 194 ? 8.181 -16.183 -11.740 1.00 78.06 194 GLY A O 1
ATOM 1438 N N . ALA A 1 195 ? 7.647 -14.191 -12.596 1.00 86.19 195 ALA A N 1
ATOM 1439 C CA . ALA A 1 195 ? 8.912 -13.974 -13.297 1.00 86.19 195 ALA A CA 1
ATOM 1440 C C . ALA A 1 195 ? 9.981 -13.317 -12.399 1.00 86.19 195 ALA A C 1
ATOM 1442 O O . ALA A 1 195 ? 10.660 -12.369 -12.795 1.00 86.19 195 ALA A O 1
ATOM 1443 N N . THR A 1 196 ? 10.137 -13.808 -11.166 1.00 82.06 196 THR A N 1
ATOM 1444 C CA . THR A 1 196 ? 11.027 -13.201 -10.159 1.00 82.06 196 THR A CA 1
ATOM 1445 C C . THR A 1 196 ? 12.491 -13.191 -10.589 1.00 82.06 196 THR A C 1
ATOM 1447 O O . THR A 1 196 ? 13.144 -12.154 -10.502 1.00 82.06 196 THR A O 1
ATOM 1450 N N . GLU A 1 197 ? 13.002 -14.313 -11.101 1.00 83.81 197 GLU A N 1
ATOM 1451 C CA . GLU A 1 197 ? 14.389 -14.405 -11.575 1.00 83.81 197 GLU A CA 1
ATOM 1452 C C . GLU A 1 197 ? 14.649 -13.505 -12.785 1.00 83.81 197 GLU A C 1
ATOM 145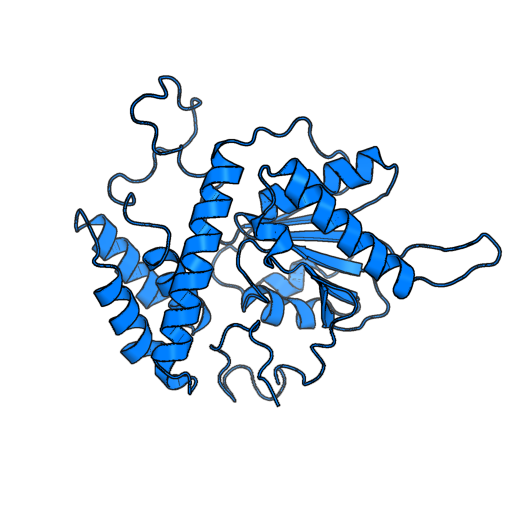4 O O . GLU A 1 197 ? 15.728 -12.935 -12.922 1.00 83.81 197 GLU A O 1
ATOM 1459 N N . TRP A 1 198 ? 13.657 -13.357 -13.666 1.00 91.31 198 TRP A N 1
ATOM 1460 C CA . TRP A 1 198 ? 13.754 -12.454 -14.809 1.00 91.31 198 TRP A CA 1
ATOM 1461 C C . TRP A 1 198 ? 13.838 -11.000 -14.346 1.00 91.31 198 TRP A C 1
ATOM 1463 O O . TRP A 1 198 ? 14.756 -10.286 -14.739 1.00 91.31 198 TRP A O 1
ATOM 1473 N N . ALA A 1 199 ? 12.950 -10.591 -13.435 1.00 86.94 199 ALA A N 1
ATOM 1474 C CA . ALA A 1 199 ? 12.958 -9.241 -12.884 1.00 86.94 199 ALA A CA 1
ATOM 1475 C C . ALA A 1 199 ? 14.267 -8.941 -12.140 1.00 86.94 199 ALA A C 1
ATOM 1477 O O . ALA A 1 199 ? 14.763 -7.821 -12.193 1.00 86.94 199 ALA A O 1
ATOM 1478 N N . GLN A 1 200 ? 14.845 -9.941 -11.470 1.00 83.75 200 GLN A N 1
ATOM 1479 C CA . GLN A 1 200 ? 16.142 -9.818 -10.813 1.00 83.75 200 GLN A CA 1
ATOM 1480 C C . GLN A 1 200 ? 17.279 -9.583 -11.820 1.00 83.75 200 GLN A C 1
ATOM 1482 O O . GLN A 1 200 ? 18.060 -8.650 -11.644 1.00 83.75 200 GLN A O 1
ATOM 1487 N N . ARG A 1 201 ? 17.327 -10.351 -12.917 1.00 87.88 201 ARG A N 1
ATOM 1488 C CA . ARG A 1 201 ? 18.311 -10.135 -13.993 1.00 87.88 201 ARG A CA 1
ATOM 1489 C C . ARG A 1 201 ? 18.183 -8.757 -14.635 1.00 87.88 201 ARG A C 1
ATOM 1491 O O . ARG A 1 201 ? 19.190 -8.152 -14.983 1.00 87.88 201 ARG A O 1
ATOM 1498 N N . GLU A 1 202 ? 16.966 -8.240 -14.776 1.00 88.94 202 GLU A N 1
ATOM 1499 C CA . GLU A 1 202 ? 16.751 -6.876 -15.266 1.00 88.94 202 GLU A CA 1
ATOM 1500 C C . GLU A 1 202 ? 17.312 -5.815 -14.324 1.00 88.94 202 GLU A C 1
ATOM 1502 O O . GLU A 1 202 ? 17.912 -4.847 -14.789 1.00 88.94 202 GLU A O 1
ATOM 1507 N N . VAL A 1 203 ? 17.174 -6.017 -13.010 1.00 84.69 203 VAL A N 1
ATOM 1508 C CA . VAL A 1 203 ? 17.796 -5.139 -12.013 1.00 84.69 203 VAL A CA 1
ATOM 1509 C C . VAL A 1 203 ? 19.315 -5.177 -12.116 1.00 84.69 203 VAL A C 1
ATOM 1511 O O . VAL A 1 203 ? 19.949 -4.127 -12.139 1.00 84.69 203 VAL A O 1
ATOM 1514 N N . GLU A 1 204 ? 19.905 -6.362 -12.241 1.00 83.88 204 GLU A N 1
ATOM 1515 C CA . GLU A 1 204 ? 21.355 -6.523 -12.408 1.00 83.88 204 GLU A CA 1
ATOM 1516 C C . GLU A 1 204 ? 21.855 -5.881 -13.708 1.00 83.88 204 GLU A C 1
ATOM 1518 O O . GLU A 1 204 ? 22.878 -5.193 -13.722 1.00 83.88 204 GLU A O 1
ATOM 1523 N N . ARG A 1 205 ? 21.098 -6.037 -14.798 1.00 85.06 205 ARG A N 1
ATOM 1524 C CA . ARG A 1 205 ? 21.398 -5.413 -16.087 1.00 85.06 205 ARG A CA 1
ATOM 1525 C C . ARG A 1 205 ? 21.345 -3.892 -15.996 1.00 85.06 205 ARG A C 1
ATOM 1527 O O . ARG A 1 205 ? 22.274 -3.239 -16.463 1.00 85.06 205 ARG A O 1
ATOM 1534 N N . GLY A 1 206 ? 20.320 -3.337 -15.357 1.00 82.25 206 GLY A N 1
ATOM 1535 C CA . GLY A 1 206 ? 20.227 -1.899 -15.116 1.00 82.25 206 GLY A CA 1
ATOM 1536 C C . GLY A 1 206 ? 21.298 -1.378 -14.164 1.00 82.25 206 GLY A C 1
ATOM 1537 O O . GLY A 1 206 ? 21.766 -0.268 -14.335 1.00 82.25 206 GLY A O 1
ATOM 1538 N N . ALA A 1 207 ? 21.771 -2.165 -13.201 1.00 79.06 207 ALA A N 1
ATOM 1539 C CA . ALA A 1 207 ? 22.914 -1.752 -12.384 1.00 79.06 207 ALA A CA 1
ATOM 1540 C C . ALA A 1 207 ? 24.215 -1.639 -13.208 1.00 79.06 207 ALA A C 1
ATOM 1542 O O . ALA A 1 207 ? 25.101 -0.858 -12.869 1.00 79.06 207 ALA A O 1
ATOM 1543 N N . SER A 1 208 ? 24.331 -2.406 -14.300 1.00 81.31 208 SER A N 1
ATOM 1544 C CA . SER A 1 208 ? 25.487 -2.371 -15.210 1.00 81.31 208 SER A CA 1
ATOM 1545 C C . SER A 1 208 ? 25.392 -1.319 -16.323 1.00 81.31 208 SER A C 1
ATOM 1547 O O . SER A 1 208 ? 26.403 -0.979 -16.936 1.00 81.31 208 SER A O 1
ATOM 1549 N N . GLN A 1 209 ? 24.190 -0.818 -16.603 1.00 74.88 209 GLN A N 1
ATOM 1550 C CA . GLN A 1 209 ? 23.903 0.159 -17.649 1.00 74.88 209 GLN A CA 1
ATOM 1551 C C . GLN A 1 209 ? 23.407 1.424 -16.952 1.00 74.88 209 GLN A C 1
ATOM 1553 O O . GLN A 1 209 ? 22.347 1.385 -16.354 1.00 74.88 209 GLN A O 1
ATOM 1558 N N . GLU A 1 210 ? 24.134 2.543 -17.017 1.00 69.31 210 GLU A N 1
ATOM 1559 C CA . GLU A 1 210 ? 23.814 3.786 -16.274 1.00 69.31 210 GLU A CA 1
ATOM 1560 C C . GLU A 1 210 ? 22.338 4.247 -16.364 1.00 69.31 210 GLU A C 1
ATOM 1562 O O . GLU A 1 210 ? 21.875 5.010 -15.517 1.00 69.31 210 GLU A O 1
ATOM 1567 N N . SER A 1 211 ? 21.578 3.776 -17.362 1.00 77.94 211 SER A N 1
ATOM 1568 C CA . SER A 1 211 ? 20.122 3.912 -17.413 1.00 77.94 211 SER A CA 1
ATOM 1569 C C . SER A 1 211 ? 19.438 2.706 -18.072 1.00 77.94 211 SER A C 1
ATOM 1571 O O . SER A 1 211 ? 20.004 2.062 -18.957 1.00 77.94 211 SER A O 1
ATOM 1573 N N . LEU A 1 212 ? 18.189 2.445 -17.670 1.00 83.00 212 LEU A N 1
ATOM 1574 C CA . LEU A 1 212 ? 17.249 1.582 -18.388 1.00 83.00 212 LEU A CA 1
ATOM 1575 C C . LEU A 1 212 ? 16.154 2.433 -19.034 1.00 83.00 212 LEU A C 1
ATOM 1577 O O . LEU A 1 212 ? 15.606 3.333 -18.396 1.00 83.00 212 LEU A O 1
ATOM 1581 N N . ASP A 1 213 ? 15.799 2.111 -20.277 1.00 90.44 213 ASP A N 1
ATOM 1582 C CA . ASP A 1 213 ? 14.627 2.682 -20.938 1.00 90.44 213 ASP A CA 1
ATOM 1583 C C . ASP A 1 213 ? 13.351 2.051 -20.356 1.00 90.44 213 ASP A C 1
ATOM 1585 O O . ASP A 1 213 ? 13.138 0.836 -20.427 1.00 90.44 213 ASP A O 1
ATOM 1589 N N . ALA A 1 214 ? 12.504 2.888 -19.755 1.00 90.50 214 ALA A N 1
ATOM 1590 C CA . ALA A 1 214 ? 11.260 2.457 -19.136 1.00 90.50 214 ALA A CA 1
ATOM 1591 C C . ALA A 1 214 ? 10.288 1.827 -20.135 1.00 90.50 214 ALA A C 1
ATOM 1593 O O . ALA A 1 214 ? 9.616 0.856 -19.783 1.00 90.50 214 ALA A O 1
ATOM 1594 N N . ASP A 1 215 ? 10.231 2.335 -21.366 1.00 94.19 215 ASP A N 1
ATOM 1595 C CA . ASP A 1 215 ? 9.324 1.809 -22.380 1.00 94.19 215 ASP A CA 1
ATOM 1596 C C . ASP A 1 215 ? 9.819 0.444 -22.889 1.00 94.19 215 ASP A C 1
ATOM 1598 O O . ASP A 1 215 ? 9.006 -0.459 -23.090 1.00 94.19 215 ASP A O 1
ATOM 1602 N N . ASP A 1 216 ? 11.138 0.233 -22.992 1.00 95.06 216 ASP A N 1
ATOM 1603 C CA . ASP A 1 216 ? 11.719 -1.082 -23.315 1.00 95.06 216 ASP A CA 1
ATOM 1604 C C . ASP A 1 216 ? 11.424 -2.125 -22.227 1.00 95.06 216 ASP A C 1
ATOM 1606 O O . ASP A 1 216 ? 10.941 -3.222 -22.525 1.00 95.06 216 ASP A O 1
ATOM 1610 N N . VAL A 1 217 ? 11.673 -1.792 -20.954 1.00 94.00 217 VAL A N 1
ATOM 1611 C CA . VAL A 1 217 ? 11.375 -2.698 -19.831 1.00 94.00 217 VAL A CA 1
ATOM 1612 C C . VAL A 1 217 ? 9.885 -3.028 -19.800 1.00 94.00 217 VAL A C 1
ATOM 1614 O O . VAL A 1 217 ? 9.519 -4.200 -19.720 1.00 94.00 217 VAL A O 1
ATOM 1617 N N . LEU A 1 218 ? 9.018 -2.020 -19.920 1.00 94.56 218 LEU A N 1
ATOM 1618 C CA . LEU A 1 218 ? 7.567 -2.194 -19.942 1.00 94.56 218 LEU A CA 1
ATOM 1619 C C . LEU A 1 218 ? 7.136 -3.121 -21.087 1.00 94.56 218 LEU A C 1
ATOM 1621 O O . LEU A 1 218 ? 6.365 -4.058 -20.862 1.00 94.56 218 LEU A O 1
ATOM 1625 N N . MET A 1 219 ? 7.653 -2.906 -22.299 1.00 96.50 219 MET A N 1
ATOM 1626 C CA . MET A 1 219 ? 7.348 -3.740 -23.463 1.00 96.50 219 MET A CA 1
ATOM 1627 C C . MET A 1 219 ? 7.781 -5.190 -23.256 1.00 96.50 219 MET A C 1
ATOM 1629 O O . MET A 1 219 ? 6.995 -6.100 -23.531 1.00 96.50 219 MET A O 1
ATOM 1633 N N . ARG A 1 220 ? 8.988 -5.429 -22.735 1.00 96.12 220 ARG A N 1
ATOM 1634 C CA . ARG A 1 220 ? 9.475 -6.792 -22.485 1.00 96.12 220 ARG A CA 1
ATOM 1635 C C . ARG A 1 220 ? 8.684 -7.493 -21.389 1.00 96.12 220 ARG A C 1
ATOM 1637 O O . ARG A 1 220 ? 8.219 -8.606 -21.620 1.00 96.12 220 ARG A O 1
ATOM 1644 N N . VAL A 1 221 ? 8.389 -6.818 -20.272 1.00 94.75 221 VAL A N 1
ATOM 1645 C CA . VAL A 1 221 ? 7.486 -7.365 -19.240 1.00 94.75 221 VAL A CA 1
ATOM 1646 C C . VAL A 1 221 ? 6.136 -7.742 -19.846 1.00 94.75 221 VAL A C 1
ATOM 1648 O O . VAL A 1 221 ? 5.593 -8.807 -19.541 1.00 94.75 221 VAL A O 1
ATOM 1651 N N . PHE A 1 222 ? 5.582 -6.893 -20.716 1.00 95.25 222 PHE A N 1
ATOM 1652 C CA . PHE A 1 222 ? 4.294 -7.184 -21.324 1.00 95.25 222 PHE A CA 1
ATOM 1653 C C . PHE A 1 222 ? 4.335 -8.429 -22.213 1.00 95.25 222 PHE A C 1
ATOM 1655 O O . PHE A 1 222 ? 3.529 -9.345 -22.032 1.00 95.25 222 PHE A O 1
ATOM 1662 N N . TRP A 1 223 ? 5.247 -8.454 -23.187 1.00 96.62 223 TRP A N 1
ATOM 1663 C CA . TRP A 1 223 ? 5.281 -9.502 -24.204 1.00 96.62 223 TRP A CA 1
ATOM 1664 C C . TRP A 1 223 ? 5.763 -10.847 -23.665 1.00 96.62 223 TRP A C 1
ATOM 1666 O O . TRP A 1 223 ? 5.260 -11.871 -24.126 1.00 96.62 223 TRP A O 1
ATOM 1676 N N . GLU A 1 224 ? 6.687 -10.845 -22.702 1.00 96.12 224 GLU A N 1
ATOM 1677 C CA . GLU A 1 224 ? 7.282 -12.064 -22.141 1.00 96.12 224 GLU A CA 1
ATOM 1678 C C . GLU A 1 224 ? 6.481 -12.632 -20.961 1.00 96.12 224 GLU A C 1
ATOM 1680 O O . GLU A 1 224 ? 6.551 -13.833 -20.694 1.00 96.12 224 GLU A O 1
ATOM 1685 N N . HIS A 1 225 ? 5.717 -11.798 -20.243 1.00 93.00 225 HIS A N 1
ATOM 1686 C CA . HIS A 1 225 ? 5.036 -12.215 -19.013 1.00 93.00 225 HIS A CA 1
ATOM 1687 C C . HIS A 1 225 ? 3.556 -11.826 -18.994 1.00 93.00 225 HIS A C 1
ATOM 1689 O O . HIS A 1 225 ? 2.693 -12.704 -19.025 1.00 93.00 225 HIS A O 1
ATOM 1695 N N . ALA A 1 226 ? 3.230 -10.530 -18.991 1.00 89.31 226 ALA A N 1
ATOM 1696 C CA . ALA A 1 226 ? 1.866 -10.051 -18.734 1.00 89.31 226 ALA A CA 1
ATOM 1697 C C . ALA A 1 226 ? 0.817 -10.571 -19.731 1.00 89.31 226 ALA A C 1
ATOM 1699 O O . ALA A 1 226 ? -0.324 -10.856 -19.360 1.00 89.31 226 ALA A O 1
ATOM 1700 N N . ARG A 1 227 ? 1.186 -10.700 -21.011 1.00 92.12 227 ARG A N 1
ATOM 1701 C CA . ARG A 1 227 ? 0.277 -11.135 -22.081 1.00 92.12 227 ARG A CA 1
ATOM 1702 C C . ARG A 1 227 ? -0.321 -12.519 -21.815 1.00 92.12 227 ARG A C 1
ATOM 1704 O O . ARG A 1 227 ? -1.458 -12.771 -22.215 1.00 92.12 227 ARG A O 1
ATOM 1711 N N . HIS A 1 228 ? 0.408 -13.402 -21.132 1.00 90.00 228 HIS A N 1
ATOM 1712 C CA . HIS A 1 228 ? -0.052 -14.759 -20.819 1.00 90.00 228 HIS A CA 1
ATOM 1713 C C . HIS A 1 228 ? -1.247 -14.786 -19.854 1.00 90.00 228 HIS A C 1
ATOM 1715 O O . HIS A 1 228 ? -1.952 -15.788 -19.783 1.00 90.00 228 HIS A O 1
ATOM 1721 N N . PHE A 1 229 ? -1.528 -13.663 -19.189 1.00 83.44 229 PHE A N 1
ATOM 1722 C CA . PHE A 1 229 ? -2.650 -13.481 -18.270 1.00 83.44 229 PHE A CA 1
ATOM 1723 C C . PHE A 1 229 ? -3.886 -12.871 -18.959 1.00 83.44 229 PHE A C 1
ATOM 1725 O O . PHE A 1 229 ? -4.844 -12.486 -18.298 1.00 83.44 229 PHE A O 1
ATOM 1732 N N . GLY A 1 230 ? -3.885 -12.752 -20.294 1.00 87.31 230 GLY A N 1
ATOM 1733 C CA . GLY A 1 230 ? -5.025 -12.225 -21.058 1.00 87.31 230 GLY A CA 1
ATOM 1734 C C . GLY A 1 230 ? -5.206 -10.705 -20.963 1.00 87.31 230 GLY A C 1
ATOM 1735 O O . GLY A 1 230 ? -6.235 -10.172 -21.381 1.00 87.31 230 GLY A O 1
ATOM 1736 N N . VAL A 1 231 ? -4.212 -9.991 -20.436 1.00 87.12 231 VAL A N 1
ATOM 1737 C CA . VAL A 1 231 ? -4.227 -8.530 -20.304 1.00 87.12 231 VAL A CA 1
ATOM 1738 C C . VAL A 1 231 ? -3.880 -7.888 -21.644 1.00 87.12 231 VAL A C 1
ATOM 1740 O O . VAL A 1 231 ? -2.945 -8.307 -22.326 1.00 87.12 231 VAL A O 1
ATOM 1743 N N . SER A 1 232 ? -4.613 -6.844 -22.034 1.00 92.75 232 SER A N 1
ATOM 1744 C CA . SER A 1 232 ? -4.239 -6.034 -23.196 1.00 92.75 232 SER A CA 1
ATOM 1745 C C . SER A 1 232 ? -3.038 -5.143 -22.869 1.00 92.75 232 SER A C 1
ATOM 1747 O O . SER A 1 232 ? -2.880 -4.696 -21.732 1.00 92.75 232 SER A O 1
ATOM 1749 N N . PHE A 1 233 ? -2.224 -4.814 -23.876 1.00 94.31 233 PHE A N 1
ATOM 1750 C CA . PHE A 1 233 ? -1.091 -3.901 -23.684 1.00 94.31 233 PHE A CA 1
ATOM 1751 C C . PHE A 1 233 ? -1.533 -2.560 -23.097 1.00 94.31 233 PHE A C 1
ATOM 1753 O O . PHE A 1 233 ? -0.910 -2.048 -22.174 1.00 94.31 233 PHE A O 1
ATOM 1760 N N . ARG A 1 234 ? -2.662 -2.030 -23.581 1.00 94.19 234 ARG A N 1
ATOM 1761 C CA . ARG A 1 234 ? -3.248 -0.788 -23.076 1.00 94.19 234 ARG A CA 1
ATOM 1762 C C . ARG A 1 234 ? -3.534 -0.863 -21.575 1.00 94.19 234 ARG A C 1
ATOM 1764 O O . ARG A 1 234 ? -3.090 0.010 -20.846 1.00 94.19 234 ARG A O 1
ATOM 1771 N N . ASN A 1 235 ? -4.222 -1.910 -21.114 1.00 88.25 235 ASN A N 1
ATOM 1772 C CA . ASN A 1 235 ? -4.566 -2.052 -19.696 1.00 88.25 235 ASN A CA 1
ATOM 1773 C C . ASN A 1 235 ? -3.316 -2.224 -18.824 1.00 88.25 235 ASN A C 1
ATOM 1775 O O . ASN A 1 235 ? -3.247 -1.660 -17.735 1.00 88.25 235 ASN A O 1
ATOM 1779 N N . PHE A 1 236 ? -2.332 -2.986 -19.306 1.00 89.56 236 PHE A N 1
ATOM 1780 C CA . PHE A 1 236 ? -1.051 -3.158 -18.626 1.00 89.56 236 PHE A CA 1
ATOM 1781 C C . PHE A 1 236 ? -0.290 -1.830 -18.510 1.00 89.56 236 PHE A C 1
ATOM 1783 O O . PHE A 1 236 ? 0.119 -1.449 -17.417 1.00 89.56 236 PHE A O 1
ATOM 1790 N N . ASN A 1 237 ? -0.152 -1.094 -19.614 1.00 93.50 237 ASN A N 1
ATOM 1791 C CA . ASN A 1 237 ? 0.520 0.201 -19.639 1.00 93.50 237 ASN A CA 1
ATOM 1792 C C . ASN A 1 237 ? -0.191 1.229 -18.745 1.00 93.50 237 ASN A C 1
ATOM 1794 O O . ASN A 1 237 ? 0.459 1.892 -17.943 1.00 93.50 237 ASN A O 1
ATOM 1798 N N . ASP A 1 238 ? -1.522 1.322 -18.822 1.00 90.12 238 ASP A N 1
ATOM 1799 C CA . ASP A 1 238 ? -2.314 2.226 -17.978 1.00 90.12 238 ASP A CA 1
ATOM 1800 C C . ASP A 1 238 ? -2.116 1.910 -16.484 1.00 90.12 238 ASP A C 1
ATOM 1802 O O . ASP A 1 238 ? -1.970 2.824 -15.667 1.00 90.12 238 ASP A O 1
ATOM 1806 N N . PHE A 1 239 ? -2.050 0.621 -16.127 1.00 88.81 239 PHE A N 1
ATOM 1807 C CA . PHE A 1 239 ? -1.714 0.180 -14.775 1.00 88.81 239 PHE A CA 1
ATOM 1808 C C . PHE A 1 239 ? -0.302 0.620 -14.371 1.00 88.81 239 PHE A C 1
ATOM 1810 O O . PHE A 1 239 ? -0.160 1.272 -13.336 1.00 88.81 239 PHE A O 1
ATOM 1817 N N . VAL A 1 240 ? 0.719 0.325 -15.188 1.00 90.44 240 VAL A N 1
ATOM 1818 C CA . VAL A 1 240 ? 2.120 0.661 -14.885 1.00 90.44 240 VAL A CA 1
ATOM 1819 C C . VAL A 1 240 ? 2.290 2.166 -14.692 1.00 90.44 240 VAL A C 1
ATOM 1821 O O . VAL A 1 240 ? 2.796 2.585 -13.657 1.00 90.44 240 VAL A O 1
ATOM 1824 N N . LYS A 1 241 ? 1.776 2.988 -15.615 1.00 91.69 241 LYS A N 1
ATOM 1825 C CA . LYS A 1 241 ? 1.857 4.454 -15.518 1.00 91.69 241 LYS A CA 1
ATOM 1826 C C . LYS A 1 241 ? 1.124 4.994 -14.287 1.00 91.69 241 LYS A C 1
ATOM 1828 O O . LYS A 1 241 ? 1.548 5.974 -13.673 1.00 91.69 241 LYS A O 1
ATOM 1833 N N . LYS A 1 242 ? -0.012 4.397 -13.907 1.00 89.00 242 LYS A N 1
ATOM 1834 C CA . LYS A 1 242 ? -0.746 4.818 -12.705 1.00 89.00 242 LYS A CA 1
ATOM 1835 C C . LYS A 1 242 ? 0.016 4.446 -11.433 1.00 89.00 242 LYS A C 1
ATOM 1837 O O . LYS A 1 242 ? 0.230 5.316 -10.593 1.00 89.00 242 LYS A O 1
ATOM 1842 N N . ALA A 1 243 ? 0.426 3.188 -11.300 1.00 87.06 243 ALA A N 1
ATOM 1843 C CA . ALA A 1 243 ? 1.131 2.698 -10.123 1.00 87.06 243 ALA A CA 1
ATOM 1844 C C . ALA A 1 243 ? 2.530 3.320 -9.977 1.00 87.06 243 ALA A C 1
ATOM 1846 O O . ALA A 1 243 ? 2.894 3.683 -8.861 1.00 87.06 243 ALA A O 1
ATOM 1847 N N . GLY A 1 244 ? 3.239 3.582 -11.079 1.00 89.56 244 GLY A N 1
ATOM 1848 C CA . GLY A 1 244 ? 4.515 4.301 -11.081 1.00 89.56 244 GLY A CA 1
ATOM 1849 C C . GLY A 1 244 ? 4.397 5.697 -10.478 1.00 89.56 244 GLY A C 1
ATOM 1850 O O . GLY A 1 244 ? 5.111 6.024 -9.531 1.00 89.56 244 GLY A O 1
ATOM 1851 N N . ARG A 1 245 ? 3.403 6.482 -10.917 1.00 91.00 245 ARG A N 1
ATOM 1852 C CA . ARG A 1 245 ? 3.124 7.804 -10.327 1.00 91.00 245 ARG A CA 1
ATOM 1853 C C . ARG A 1 245 ? 2.810 7.728 -8.831 1.00 91.00 245 ARG A C 1
ATOM 1855 O O . ARG A 1 245 ? 3.257 8.587 -8.076 1.00 91.00 245 ARG A O 1
ATOM 1862 N N . CYS A 1 246 ? 2.046 6.724 -8.392 1.00 88.88 246 CYS A N 1
ATOM 1863 C CA . CYS A 1 246 ? 1.755 6.502 -6.969 1.00 88.88 246 CYS A CA 1
ATOM 1864 C C . CYS A 1 246 ? 3.002 6.136 -6.168 1.00 88.88 246 CYS A C 1
ATOM 1866 O O . CYS A 1 246 ? 3.209 6.716 -5.102 1.00 88.88 246 CYS A O 1
ATOM 1868 N N . SER A 1 247 ? 3.851 5.259 -6.702 1.00 86.19 247 SER A N 1
ATOM 1869 C CA . SER A 1 247 ? 5.124 4.895 -6.078 1.00 86.19 247 SER A CA 1
ATOM 1870 C C . SER A 1 247 ? 6.022 6.122 -5.898 1.00 86.19 247 SER A C 1
ATOM 1872 O O . SER A 1 247 ? 6.461 6.405 -4.784 1.00 86.19 247 SER A O 1
ATOM 1874 N N . ASP A 1 248 ? 6.215 6.928 -6.947 1.00 87.50 248 ASP A N 1
ATOM 1875 C CA . ASP A 1 248 ? 7.051 8.137 -6.884 1.00 87.50 248 ASP A CA 1
ATOM 1876 C C . ASP A 1 248 ? 6.500 9.176 -5.902 1.00 87.50 248 ASP A C 1
ATOM 1878 O O . ASP A 1 248 ? 7.242 9.820 -5.146 1.00 87.50 248 ASP A O 1
ATOM 1882 N N . ARG A 1 249 ? 5.171 9.317 -5.863 1.00 90.06 249 ARG A N 1
ATOM 1883 C CA . ARG A 1 249 ? 4.501 10.205 -4.917 1.00 90.06 249 ARG A CA 1
ATOM 1884 C C . ARG A 1 249 ? 4.732 9.759 -3.478 1.00 90.06 249 ARG A C 1
ATOM 1886 O O . ARG A 1 249 ? 5.115 10.584 -2.646 1.00 90.06 249 ARG A O 1
ATOM 1893 N N . LEU A 1 250 ? 4.520 8.481 -3.177 1.00 88.94 250 LEU A N 1
ATOM 1894 C CA . LEU A 1 250 ? 4.737 7.947 -1.836 1.00 88.94 250 LEU A CA 1
ATOM 1895 C C . LEU A 1 250 ? 6.198 7.984 -1.431 1.00 88.94 250 LEU A C 1
ATOM 1897 O O . LEU A 1 250 ? 6.489 8.372 -0.307 1.00 88.94 250 LEU A O 1
ATOM 1901 N N . ARG A 1 251 ? 7.116 7.665 -2.342 1.00 85.88 251 ARG A N 1
ATOM 1902 C CA . ARG A 1 251 ? 8.554 7.798 -2.111 1.00 85.88 251 ARG A CA 1
ATOM 1903 C C . ARG A 1 251 ? 8.912 9.216 -1.677 1.00 85.88 251 ARG A C 1
ATOM 1905 O O . ARG A 1 251 ? 9.652 9.388 -0.715 1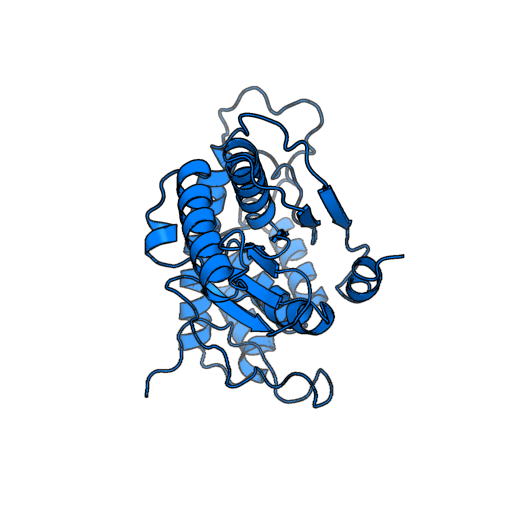.00 85.88 251 ARG A O 1
ATOM 1912 N N . THR A 1 252 ? 8.338 10.222 -2.338 1.00 87.75 252 THR A N 1
ATOM 1913 C CA . THR A 1 252 ? 8.504 11.635 -1.964 1.00 87.75 252 THR A CA 1
ATOM 1914 C C . THR A 1 252 ? 7.970 11.913 -0.557 1.00 87.75 252 THR A C 1
ATOM 1916 O O . THR A 1 252 ? 8.664 12.510 0.264 1.00 87.75 252 THR A O 1
ATOM 1919 N N . LEU A 1 253 ? 6.746 11.462 -0.255 1.00 89.31 253 LEU A N 1
ATOM 1920 C CA . LEU A 1 253 ? 6.131 11.651 1.063 1.00 89.31 253 LEU A CA 1
ATOM 1921 C C . LEU A 1 253 ? 6.955 10.990 2.172 1.00 89.31 253 LEU A C 1
ATOM 1923 O O . LEU A 1 253 ? 7.251 11.632 3.177 1.00 89.31 253 LEU A O 1
ATOM 1927 N N . VAL A 1 254 ? 7.362 9.741 1.959 1.00 87.56 254 VAL A N 1
ATOM 1928 C CA . VAL A 1 254 ? 8.169 8.944 2.886 1.00 87.56 254 VAL A CA 1
ATOM 1929 C C . VAL A 1 254 ? 9.559 9.544 3.075 1.00 87.56 254 VAL A C 1
ATOM 1931 O O . VAL A 1 254 ? 9.997 9.683 4.210 1.00 87.56 254 VAL A O 1
ATOM 1934 N N . GLY A 1 255 ? 10.233 9.961 2.000 1.00 81.94 255 GLY A N 1
ATOM 1935 C CA . GLY A 1 255 ? 11.574 10.550 2.076 1.00 81.94 255 GLY A CA 1
ATOM 1936 C C . GLY A 1 255 ? 11.629 11.869 2.853 1.00 81.94 255 GLY A C 1
ATOM 1937 O O . GLY A 1 255 ? 12.683 12.238 3.360 1.00 81.94 255 GLY A O 1
ATOM 1938 N N . SER A 1 256 ? 10.496 12.567 2.969 1.00 84.25 256 SER A N 1
ATOM 1939 C CA . SER A 1 256 ? 10.361 13.805 3.750 1.00 84.25 256 SER A CA 1
ATOM 1940 C C . SER A 1 256 ? 9.823 13.597 5.170 1.00 84.25 256 SER A C 1
ATOM 1942 O O . SER A 1 256 ? 9.681 14.561 5.923 1.00 84.25 256 SER A O 1
ATOM 1944 N N . TYR A 1 257 ? 9.465 12.364 5.531 1.00 88.62 257 TYR A N 1
ATOM 1945 C CA . TYR A 1 257 ? 8.753 12.071 6.765 1.00 88.62 257 TYR A CA 1
ATOM 1946 C C . TYR A 1 257 ? 9.678 11.488 7.835 1.00 88.62 257 TYR A C 1
ATOM 1948 O O . TYR A 1 257 ? 10.339 10.472 7.633 1.00 88.62 257 TYR A O 1
ATOM 1956 N N . THR A 1 258 ? 9.635 12.107 9.013 1.00 88.88 258 THR A N 1
ATOM 1957 C CA . THR A 1 258 ? 10.267 11.611 10.237 1.00 88.88 258 THR A CA 1
ATOM 1958 C C . THR A 1 258 ? 9.169 11.259 11.242 1.00 88.88 258 THR A C 1
ATOM 1960 O O . THR A 1 258 ? 8.380 12.148 11.591 1.00 88.88 258 THR A O 1
ATOM 1963 N N . PRO A 1 259 ? 9.095 10.006 11.729 1.00 87.75 259 PRO A N 1
ATOM 1964 C CA . PRO A 1 259 ? 8.146 9.630 12.770 1.00 87.75 259 PRO A CA 1
ATOM 1965 C C . PRO A 1 259 ? 8.313 10.486 14.028 1.00 87.75 259 PRO A C 1
ATOM 1967 O O . PRO A 1 259 ? 9.429 10.730 14.482 1.00 87.75 259 PRO A O 1
ATOM 1970 N N . LYS A 1 260 ? 7.195 10.938 14.610 1.00 89.75 260 LYS A N 1
ATOM 1971 C CA . LYS A 1 260 ? 7.198 11.750 15.844 1.00 89.75 260 LYS A CA 1
ATOM 1972 C C . LYS A 1 260 ? 7.345 10.927 17.126 1.00 89.75 260 LYS A C 1
ATOM 1974 O O . LYS A 1 260 ? 7.490 11.503 18.199 1.00 89.75 260 LYS A O 1
ATOM 1979 N N . GLY A 1 261 ? 7.272 9.606 17.022 1.00 90.19 261 GLY A N 1
ATOM 1980 C CA . GLY A 1 261 ? 7.344 8.693 18.150 1.00 90.19 261 GLY A CA 1
ATOM 1981 C C . GLY A 1 261 ? 7.503 7.254 17.686 1.00 90.19 261 GLY A C 1
ATOM 1982 O O . GLY A 1 261 ? 7.526 6.972 16.486 1.00 90.19 261 GLY A O 1
ATOM 1983 N N . THR A 1 262 ? 7.598 6.365 18.664 1.00 93.88 262 THR A N 1
ATOM 1984 C CA . THR A 1 262 ? 7.659 4.918 18.471 1.00 93.88 262 THR A CA 1
ATOM 1985 C C . THR A 1 262 ? 6.352 4.327 18.960 1.00 93.88 262 THR A C 1
ATOM 1987 O O . THR A 1 262 ? 5.934 4.631 20.076 1.00 93.88 262 THR A O 1
ATOM 1990 N N . PHE A 1 263 ? 5.717 3.498 18.138 1.00 95.44 263 PHE A N 1
ATOM 1991 C CA . PHE A 1 263 ? 4.515 2.777 18.540 1.00 95.44 263 PHE A CA 1
ATOM 1992 C C . PHE A 1 263 ? 4.837 1.803 19.684 1.00 95.44 263 PHE A C 1
ATOM 1994 O O . PHE A 1 263 ? 5.793 1.032 19.577 1.00 95.44 263 PHE A O 1
ATOM 2001 N N . SER A 1 264 ? 4.072 1.853 20.781 1.00 96.62 264 SER A N 1
ATOM 2002 C CA . SER A 1 264 ? 4.345 1.051 21.985 1.00 96.62 264 SER A CA 1
ATOM 2003 C C . SER A 1 264 ? 3.557 -0.261 22.050 1.00 96.62 264 SER A C 1
ATOM 2005 O O . SER A 1 264 ? 3.867 -1.127 22.870 1.00 96.62 264 SER A O 1
ATOM 2007 N N . GLY A 1 265 ? 2.565 -0.430 21.171 1.00 95.56 265 GLY A N 1
ATOM 2008 C CA . GLY A 1 265 ? 1.754 -1.639 21.082 1.00 95.56 265 GLY A CA 1
ATOM 2009 C C . GLY A 1 265 ? 2.466 -2.844 20.455 1.00 95.56 265 GLY A C 1
ATOM 2010 O O . GLY A 1 265 ? 3.642 -2.820 20.073 1.00 95.56 265 GLY A O 1
ATOM 2011 N N . ARG A 1 266 ? 1.722 -3.951 20.339 1.00 96.31 266 ARG A N 1
ATOM 2012 C CA . ARG A 1 266 ? 2.258 -5.224 19.838 1.00 96.31 266 ARG A CA 1
ATOM 2013 C C . ARG A 1 266 ? 2.688 -5.086 18.378 1.00 96.31 266 ARG A C 1
ATOM 2015 O O . ARG A 1 266 ? 1.859 -4.813 17.514 1.00 96.31 266 ARG A O 1
ATOM 2022 N N . THR A 1 267 ? 3.964 -5.351 18.110 1.00 93.56 267 THR A N 1
ATOM 2023 C CA . THR A 1 267 ? 4.556 -5.249 16.771 1.00 93.56 267 THR A CA 1
ATOM 2024 C C . THR A 1 267 ? 5.187 -6.572 16.350 1.00 93.56 267 THR A C 1
ATOM 2026 O O . THR A 1 267 ? 5.917 -7.184 17.126 1.00 93.56 267 THR A O 1
ATOM 2029 N N . GLU A 1 268 ? 4.928 -7.003 15.117 1.00 90.62 268 GLU A N 1
ATOM 2030 C CA . GLU A 1 268 ? 5.544 -8.181 14.504 1.00 90.62 268 GLU A CA 1
ATOM 2031 C C . GLU A 1 268 ? 6.177 -7.840 13.154 1.00 90.62 268 GLU A C 1
ATOM 2033 O O . GLU A 1 268 ? 5.632 -7.070 12.361 1.00 90.62 268 GLU A O 1
ATOM 2038 N N . PHE A 1 269 ? 7.332 -8.449 12.892 1.00 84.38 269 PHE A N 1
ATOM 2039 C CA . PHE A 1 269 ? 8.073 -8.299 11.646 1.00 84.38 269 PHE A CA 1
ATOM 2040 C C . PHE A 1 269 ? 8.047 -9.615 10.881 1.00 84.38 269 PHE A C 1
ATOM 2042 O O . PHE A 1 269 ? 8.513 -10.643 11.373 1.00 84.38 269 PHE A O 1
ATOM 2049 N N . VAL A 1 270 ? 7.529 -9.567 9.659 1.00 79.31 270 VAL A N 1
ATOM 2050 C CA . VAL A 1 270 ? 7.544 -10.686 8.725 1.00 79.31 270 VAL A CA 1
ATOM 2051 C C . VAL A 1 270 ? 8.699 -10.467 7.757 1.00 79.31 270 VAL A C 1
ATOM 2053 O O . VAL A 1 270 ? 8.613 -9.661 6.829 1.00 79.31 270 VAL A O 1
ATOM 2056 N N . MET A 1 271 ? 9.795 -11.178 8.013 1.00 68.00 271 MET A N 1
ATOM 2057 C CA . MET A 1 271 ? 10.979 -11.199 7.156 1.00 68.00 271 MET A CA 1
ATOM 2058 C C . MET A 1 271 ? 10.886 -12.417 6.239 1.00 68.00 271 MET A C 1
ATOM 2060 O O . MET A 1 271 ? 10.942 -13.551 6.717 1.00 68.00 271 MET A O 1
ATOM 2064 N N . THR A 1 272 ? 10.752 -12.216 4.930 1.00 58.50 272 THR A N 1
ATOM 2065 C CA . THR A 1 272 ? 10.767 -13.337 3.982 1.00 58.50 272 THR A CA 1
ATOM 2066 C C . THR A 1 272 ? 12.213 -13.709 3.657 1.00 58.50 272 THR A C 1
ATOM 2068 O O . THR A 1 272 ? 12.896 -12.970 2.950 1.00 58.50 272 THR A O 1
ATOM 2071 N N . LYS A 1 273 ? 12.705 -14.845 4.171 1.00 46.72 273 LYS A N 1
ATOM 2072 C CA . LYS A 1 273 ? 13.989 -15.426 3.743 1.00 46.72 273 LYS A CA 1
ATOM 2073 C C . LYS A 1 273 ? 13.788 -16.125 2.394 1.00 46.72 273 LYS A C 1
ATOM 2075 O O . LYS A 1 273 ? 13.648 -17.337 2.334 1.00 46.72 273 LYS A O 1
ATOM 2080 N N . GLY A 1 274 ? 13.757 -15.354 1.311 1.00 47.12 274 GLY A N 1
ATOM 2081 C CA . GLY A 1 274 ? 13.371 -15.875 -0.003 1.00 47.12 274 GLY A CA 1
ATOM 2082 C C . GLY A 1 274 ? 11.849 -15.935 -0.168 1.00 47.12 274 GLY A C 1
ATOM 2083 O O . GLY A 1 274 ? 11.105 -15.784 0.794 1.00 47.12 274 GLY A O 1
ATOM 2084 N N . ALA A 1 275 ? 11.402 -16.040 -1.420 1.00 47.97 275 ALA A N 1
ATOM 2085 C CA . ALA A 1 275 ? 10.020 -15.861 -1.874 1.00 47.97 275 ALA A CA 1
ATOM 2086 C C . ALA A 1 275 ? 8.926 -16.425 -0.937 1.00 47.97 275 ALA A C 1
ATOM 2088 O O . ALA A 1 275 ? 9.118 -17.477 -0.349 1.00 47.97 275 ALA A O 1
ATOM 2089 N N . TRP A 1 276 ? 7.777 -15.731 -0.894 1.00 46.81 276 TRP A N 1
ATOM 2090 C CA . TRP A 1 276 ? 6.428 -15.971 -0.320 1.00 46.81 276 TRP A CA 1
ATOM 2091 C C . TRP A 1 276 ? 5.986 -17.311 0.327 1.00 46.81 276 TRP A C 1
ATOM 2093 O O . TRP A 1 276 ? 4.925 -17.333 0.950 1.00 46.81 276 TRP A O 1
ATOM 2103 N N . ALA A 1 277 ? 6.721 -18.412 0.211 1.00 45.91 277 ALA A N 1
ATOM 2104 C CA . ALA A 1 277 ? 6.345 -19.748 0.664 1.00 45.91 277 ALA A CA 1
ATOM 2105 C C . ALA A 1 277 ? 6.146 -19.885 2.191 1.00 45.91 277 ALA A C 1
ATOM 2107 O O . ALA A 1 277 ? 5.374 -20.743 2.614 1.00 45.91 277 ALA A O 1
ATOM 2108 N N . ASP A 1 278 ? 6.757 -19.024 3.015 1.00 44.38 278 ASP A N 1
ATOM 2109 C CA . ASP A 1 278 ? 6.788 -19.205 4.481 1.00 44.38 278 ASP A CA 1
ATOM 2110 C C . ASP A 1 278 ? 5.708 -18.425 5.266 1.00 44.38 278 ASP A C 1
ATOM 2112 O O . ASP A 1 278 ? 5.522 -18.640 6.470 1.00 44.38 278 ASP A O 1
ATOM 2116 N N . VAL A 1 279 ? 4.948 -17.543 4.604 1.00 47.78 279 VAL A N 1
ATOM 2117 C CA . VAL A 1 279 ? 3.982 -16.618 5.239 1.00 47.78 279 VAL A CA 1
ATOM 2118 C C . VAL A 1 279 ? 2.887 -17.295 6.091 1.00 47.78 279 VAL A C 1
ATOM 2120 O O . VAL A 1 279 ? 2.584 -16.765 7.163 1.00 47.78 279 VAL A O 1
ATOM 2123 N N . PRO A 1 280 ? 2.305 -18.457 5.720 1.00 48.28 280 PRO A N 1
ATOM 2124 C CA . PRO A 1 280 ? 1.238 -19.085 6.512 1.00 48.28 280 PRO A CA 1
ATOM 2125 C C . PRO A 1 280 ? 1.637 -19.492 7.940 1.00 48.28 280 PRO A C 1
ATOM 2127 O O . PRO A 1 280 ? 0.766 -19.660 8.793 1.00 48.28 280 PRO A O 1
ATOM 2130 N N . SER A 1 281 ? 2.930 -19.693 8.208 1.00 46.16 281 SER A N 1
ATOM 2131 C CA . SER A 1 281 ? 3.414 -20.151 9.518 1.00 46.16 281 SER A CA 1
ATOM 2132 C C . SER A 1 281 ? 3.390 -19.055 10.591 1.00 46.16 281 SER A C 1
ATOM 2134 O O . SER A 1 281 ? 3.243 -19.360 11.769 1.00 46.16 281 SER A O 1
ATOM 2136 N N . LEU A 1 282 ? 3.448 -17.783 10.184 1.00 41.50 282 LEU A N 1
ATOM 2137 C CA . LEU A 1 282 ? 3.580 -16.623 11.076 1.00 41.50 282 LEU A CA 1
ATOM 2138 C C . LEU A 1 282 ? 2.255 -16.160 11.695 1.00 41.50 282 LEU A C 1
ATOM 2140 O O . LEU A 1 282 ? 2.252 -15.394 12.653 1.00 41.50 282 LEU A O 1
ATOM 2144 N N . PHE A 1 283 ? 1.128 -16.626 11.156 1.00 44.50 283 PHE A N 1
ATOM 2145 C CA . PHE A 1 283 ? -0.216 -16.262 11.619 1.00 44.50 283 PHE A CA 1
ATOM 2146 C C . PHE A 1 283 ? -0.883 -17.341 12.470 1.00 44.50 283 PHE A C 1
ATOM 2148 O O . PHE A 1 283 ? -2.024 -17.171 12.896 1.00 44.50 283 PHE A O 1
ATOM 2155 N N . ARG A 1 284 ? -0.187 -18.451 12.736 1.00 40.03 284 ARG A N 1
ATOM 2156 C CA . ARG A 1 284 ? -0.645 -19.453 13.695 1.00 40.03 284 ARG A CA 1
ATOM 2157 C C . ARG A 1 284 ? -0.256 -18.969 15.086 1.00 40.03 284 ARG A C 1
ATOM 2159 O O . ARG A 1 284 ? 0.918 -18.959 15.430 1.00 40.03 284 ARG A O 1
ATOM 2166 N N . SER A 1 285 ? -1.239 -18.496 15.842 1.00 36.75 285 SER A N 1
ATOM 2167 C CA . SER A 1 285 ? -1.081 -18.262 17.274 1.00 36.75 285 SER A CA 1
ATOM 2168 C C . SER A 1 285 ? -0.847 -19.601 17.973 1.00 36.75 285 SER A C 1
ATOM 2170 O O . SER A 1 285 ? -1.688 -20.493 17.829 1.00 36.75 285 SER A O 1
ATOM 2172 N N . ASP A 1 286 ? 0.254 -19.714 18.714 1.00 36.31 286 ASP A N 1
ATOM 2173 C CA . ASP A 1 286 ? 0.293 -20.580 19.899 1.00 36.31 286 ASP A CA 1
ATOM 2174 C C . ASP A 1 286 ? -0.694 -20.057 20.957 1.00 36.31 286 ASP A C 1
ATOM 2176 O O . ASP A 1 286 ? -0.822 -18.810 21.084 1.00 36.31 286 ASP A O 1
#

Organism: Alexandrium catenella (NCBI:txid2925)

pLDDT: mean 77.97, std 20.92, range [25.42, 98.19]